Protein AF-A0A9E4UHE2-F1 (afdb_monomer)

Nearest PDB structures (foldseek):
  6ied-assembly1_A  TM=8.869E-01  e=1.484E-03  Bacillus subtilis subsp. subtilis str. 168
  6egc-assembly1_A  TM=6.623E-01  e=1.802E+00  synthetic construct
  7waw-assembly1_A  TM=2.763E-01  e=1.388E+00  Candidatus Arsenophonus nilaparvatae

Solvent-accessible surface area (backbone atoms only — not comparable to full-atom values): 11507 Å² total; per-residue (Å²): 114,69,67,60,56,48,50,53,50,47,51,52,48,50,51,48,48,55,50,47,65,58,53,73,71,58,77,94,73,92,45,60,71,66,55,50,51,53,29,54,52,33,43,50,49,29,53,50,47,50,52,46,51,52,43,50,52,47,22,62,75,70,67,14,66,66,54,40,80,52,71,94,43,40,68,89,29,93,63,82,69,80,57,74,43,31,52,50,36,47,51,39,52,53,49,49,52,55,52,45,52,51,41,42,49,48,23,52,47,29,58,70,75,36,64,90,42,61,65,60,28,50,54,32,44,49,41,35,53,46,45,55,51,44,52,54,36,51,46,40,24,39,77,54,71,57,34,70,66,39,50,50,50,37,52,52,50,52,54,51,41,42,52,47,32,48,46,52,26,55,52,44,57,51,67,46,52,64,58,51,63,64,72,70,51,79,76,74,64,88,85,73,69,77,76,80,85,83,79,78,85,84,81,81,133

Foldseek 3Di:
DVVVVVVLVVVLVVLVCVLVVVLVPDDDFDFDPLLVVLLVLLVVLLVLLVVLVVLVVVLVVVVLLQVALAPPPRVPHNDQDDDDSSVSVVVSSVSLVVSLVSLVVSLVSCVVPVVVPPVLNVLSVVLSVLSVVLRVLSRVCSVVVNDVVSVVVNSVSSSVSSSSSSVSSSVSSVVRVVVVVVVPDPDDPPPPPDPDDPDDDDDDD

Structure (mmCIF, N/CA/C/O backbone):
data_AF-A0A9E4UHE2-F1
#
_entry.id   AF-A0A9E4UHE2-F1
#
loop_
_atom_site.group_PDB
_atom_site.id
_atom_site.type_symbol
_atom_site.label_atom_id
_atom_site.label_alt_id
_atom_site.label_comp_id
_atom_site.label_asym_id
_atom_site.label_entity_id
_atom_site.label_seq_id
_atom_site.pdbx_PDB_ins_code
_atom_site.Cartn_x
_atom_site.Cartn_y
_atom_site.Cartn_z
_atom_site.occupancy
_atom_site.B_iso_or_equiv
_atom_site.auth_seq_id
_atom_site.auth_comp_id
_atom_site.auth_asym_id
_atom_site.auth_atom_id
_atom_site.pdbx_PDB_model_num
ATOM 1 N N . MET A 1 1 ? 16.419 14.367 -7.449 1.00 46.19 1 MET A N 1
ATOM 2 C CA . MET A 1 1 ? 16.122 13.104 -6.732 1.00 46.19 1 MET A CA 1
ATOM 3 C C . MET A 1 1 ? 16.104 13.286 -5.212 1.00 46.19 1 MET A C 1
ATOM 5 O O . MET A 1 1 ? 15.083 12.984 -4.616 1.00 46.19 1 MET A O 1
ATOM 9 N N . ALA A 1 2 ? 17.147 13.852 -4.586 1.00 42.31 2 ALA A N 1
ATOM 10 C CA . ALA A 1 2 ? 17.190 14.063 -3.129 1.00 42.31 2 ALA A CA 1
ATOM 11 C C . ALA A 1 2 ? 16.084 14.992 -2.578 1.00 42.31 2 ALA A C 1
ATOM 13 O O . ALA A 1 2 ? 15.526 14.707 -1.528 1.00 42.31 2 ALA A O 1
ATOM 14 N N . HIS A 1 3 ? 15.704 16.052 -3.303 1.00 41.12 3 HIS A N 1
ATOM 15 C CA . HIS A 1 3 ? 14.698 17.016 -2.831 1.00 41.12 3 HIS A CA 1
ATOM 16 C C . HIS A 1 3 ? 13.275 16.456 -2.704 1.00 41.12 3 HIS A C 1
ATOM 18 O O . HIS A 1 3 ? 12.589 16.779 -1.742 1.00 41.12 3 HIS A O 1
ATOM 24 N N . LEU A 1 4 ? 12.828 15.607 -3.635 1.00 50.31 4 LEU A N 1
ATOM 25 C CA . LEU A 1 4 ? 11.482 15.023 -3.575 1.00 50.31 4 LEU A CA 1
ATOM 26 C C . LEU A 1 4 ? 11.396 13.944 -2.495 1.00 50.31 4 LEU A C 1
ATOM 28 O O . LEU A 1 4 ? 10.450 13.955 -1.720 1.00 50.31 4 LEU A O 1
ATOM 32 N N . ALA A 1 5 ? 12.419 13.090 -2.386 1.00 51.72 5 ALA A N 1
ATOM 33 C CA . ALA A 1 5 ? 12.510 12.084 -1.332 1.00 51.72 5 ALA A CA 1
ATOM 34 C C . ALA A 1 5 ? 12.585 12.724 0.065 1.00 51.72 5 ALA A C 1
ATOM 36 O O . ALA A 1 5 ? 11.895 12.276 0.979 1.00 51.72 5 ALA A O 1
ATOM 37 N N . LEU A 1 6 ? 13.361 13.805 0.212 1.00 58.59 6 LEU A N 1
ATOM 38 C CA . LEU A 1 6 ? 13.476 14.562 1.457 1.00 58.59 6 LEU A CA 1
ATOM 39 C C . LEU A 1 6 ? 12.168 15.278 1.810 1.00 58.59 6 LEU A C 1
ATOM 41 O O . LEU A 1 6 ? 11.771 15.247 2.968 1.00 58.59 6 LEU A O 1
ATOM 45 N N . ALA A 1 7 ? 11.465 15.861 0.834 1.00 60.31 7 ALA A N 1
ATOM 46 C CA . ALA A 1 7 ? 10.177 16.514 1.060 1.00 60.31 7 ALA A CA 1
ATOM 47 C C . ALA A 1 7 ? 9.079 15.515 1.461 1.00 60.31 7 ALA A C 1
ATOM 49 O O . ALA A 1 7 ? 8.334 15.776 2.402 1.00 60.31 7 ALA A O 1
ATOM 50 N N . SER A 1 8 ? 9.009 14.345 0.814 1.00 64.06 8 SER A N 1
ATOM 51 C CA . SER A 1 8 ? 8.067 13.287 1.201 1.00 64.06 8 SER A CA 1
ATOM 52 C C . SER A 1 8 ? 8.425 12.641 2.540 1.00 64.06 8 SER A C 1
ATOM 54 O O . SER A 1 8 ? 7.527 12.332 3.316 1.00 64.06 8 SER A O 1
ATOM 56 N N . ALA A 1 9 ? 9.717 12.483 2.851 1.00 61.53 9 ALA A N 1
ATOM 57 C CA . ALA A 1 9 ? 10.169 11.983 4.147 1.00 61.53 9 ALA A CA 1
ATOM 58 C C . ALA A 1 9 ? 9.906 12.996 5.269 1.00 61.53 9 ALA A C 1
ATOM 60 O O . ALA A 1 9 ? 9.476 12.597 6.345 1.00 61.53 9 ALA A O 1
ATOM 61 N N . LEU A 1 10 ? 10.092 14.296 5.013 1.00 72.56 10 LEU A N 1
ATOM 62 C CA . LEU A 1 10 ? 9.743 15.370 5.945 1.00 72.56 10 LEU A CA 1
ATOM 63 C C . LEU A 1 10 ? 8.237 15.452 6.159 1.00 72.56 10 LEU A C 1
ATOM 65 O O . LEU A 1 10 ? 7.807 15.536 7.299 1.00 72.56 10 LEU A O 1
ATOM 69 N N . LEU A 1 11 ? 7.426 15.381 5.103 1.00 74.94 11 LEU A N 1
ATOM 70 C CA . LEU A 1 11 ? 5.971 15.391 5.240 1.00 74.94 11 LEU A CA 1
ATOM 71 C C . LEU A 1 11 ? 5.483 14.161 6.019 1.00 74.94 11 LEU A C 1
ATOM 73 O O . LEU A 1 11 ? 4.702 14.306 6.955 1.00 74.94 11 LEU A O 1
ATOM 77 N N . ALA A 1 12 ? 5.994 12.970 5.698 1.00 61.22 12 ALA A N 1
ATOM 78 C CA . ALA A 1 12 ? 5.682 11.742 6.424 1.00 61.22 12 ALA A CA 1
ATOM 79 C C . ALA A 1 12 ? 6.138 11.806 7.891 1.00 61.22 12 ALA A C 1
ATOM 81 O O . ALA A 1 12 ? 5.385 11.416 8.779 1.00 61.22 12 ALA A O 1
ATOM 82 N N . LEU A 1 13 ? 7.329 12.350 8.157 1.00 72.31 13 LEU A N 1
ATOM 83 C CA . LEU A 1 13 ? 7.855 12.556 9.506 1.00 72.31 13 LEU A CA 1
ATOM 84 C C . LEU A 1 13 ? 7.027 13.585 10.282 1.00 72.31 13 LEU A C 1
ATOM 86 O O . LEU A 1 13 ? 6.730 13.359 11.447 1.00 72.31 13 LEU A O 1
ATOM 90 N N . LEU A 1 14 ? 6.617 14.688 9.658 1.00 75.75 14 LEU A N 1
ATOM 91 C CA . LEU A 1 14 ? 5.797 15.719 10.295 1.00 75.75 14 LEU A CA 1
ATOM 92 C C . LEU A 1 14 ? 4.389 15.208 10.592 1.00 75.75 14 LEU A C 1
ATOM 94 O O . LEU A 1 14 ? 3.880 15.450 11.684 1.00 75.75 14 LEU A O 1
ATOM 98 N N . MET A 1 15 ? 3.785 14.445 9.677 1.00 70.81 15 MET A N 1
ATOM 99 C CA . MET A 1 15 ? 2.512 13.778 9.944 1.00 70.81 15 MET A CA 1
ATOM 100 C C . MET A 1 15 ? 2.668 12.740 11.059 1.00 70.81 15 MET A C 1
ATOM 102 O O . MET A 1 15 ? 1.885 12.748 12.005 1.00 70.81 15 MET A O 1
ATOM 106 N N . PHE A 1 16 ? 3.719 11.919 11.027 1.00 67.38 16 PHE A N 1
ATOM 107 C CA . PHE A 1 16 ? 4.023 10.949 12.080 1.00 67.38 16 PHE A CA 1
ATOM 108 C C . PHE A 1 16 ? 4.241 11.602 13.445 1.00 67.38 16 PHE A C 1
ATOM 110 O O . PHE A 1 16 ? 3.673 11.141 14.426 1.00 67.38 16 PHE A O 1
ATOM 117 N N . LEU A 1 17 ? 5.008 12.691 13.530 1.00 73.81 17 LEU A N 1
ATOM 118 C CA . LEU A 1 17 ? 5.257 13.417 14.777 1.00 73.81 17 LEU A CA 1
ATOM 119 C C . LEU A 1 17 ? 4.005 14.144 15.276 1.00 73.81 17 LEU A C 1
ATOM 121 O O . LEU A 1 17 ? 3.746 14.140 16.479 1.00 73.81 17 LEU A O 1
ATOM 125 N N . ALA A 1 18 ? 3.190 14.720 14.389 1.00 70.62 18 ALA A N 1
ATOM 126 C CA . ALA A 1 18 ? 1.899 15.300 14.762 1.00 70.62 18 ALA A CA 1
ATOM 127 C C . ALA A 1 18 ? 0.957 14.228 15.337 1.00 70.62 18 ALA A C 1
ATOM 129 O O . ALA A 1 18 ? 0.325 14.438 16.370 1.00 70.62 18 ALA A O 1
ATOM 130 N N . PHE A 1 19 ? 0.930 13.041 14.732 1.00 59.41 19 PHE A N 1
ATOM 131 C CA . PHE A 1 19 ? 0.131 11.915 15.205 1.00 59.41 19 PHE A CA 1
ATOM 132 C C . PHE A 1 19 ? 0.688 11.264 16.480 1.00 59.41 19 PHE A C 1
ATOM 134 O O . PHE A 1 19 ? -0.082 10.949 17.386 1.00 59.41 19 PHE A O 1
ATOM 141 N N . ALA A 1 20 ? 2.008 11.115 16.601 1.00 61.44 20 ALA A N 1
ATOM 142 C CA . ALA A 1 20 ? 2.674 10.542 17.769 1.00 61.44 20 ALA A CA 1
ATOM 143 C C . ALA A 1 20 ? 2.612 11.480 18.981 1.00 61.44 20 ALA A C 1
ATOM 145 O O . ALA A 1 20 ? 2.360 11.025 20.091 1.00 61.44 20 ALA A O 1
ATOM 146 N N . SER A 1 21 ? 2.765 12.791 18.780 1.00 65.44 21 SER A N 1
ATOM 147 C CA . SER A 1 21 ? 2.607 13.789 19.850 1.00 65.44 21 SER A CA 1
ATOM 148 C C . SER A 1 21 ? 1.156 13.933 20.315 1.00 65.44 21 SER A C 1
ATOM 150 O O . SER A 1 21 ? 0.915 14.285 21.471 1.00 65.44 21 SER A O 1
ATOM 152 N N . TRP A 1 22 ? 0.190 13.618 19.446 1.00 56.44 22 TRP A N 1
ATOM 153 C CA . TRP A 1 22 ? -1.219 13.521 19.815 1.00 56.44 22 TRP A CA 1
ATOM 154 C C . TRP A 1 22 ? -1.542 12.200 20.533 1.00 56.44 22 TRP A C 1
ATOM 156 O O . TRP A 1 22 ? -2.299 12.199 21.501 1.00 56.44 22 TRP A O 1
ATOM 166 N N . GLY A 1 23 ? -0.954 11.082 20.094 1.00 47.59 23 GLY A N 1
ATOM 167 C CA . GLY A 1 23 ? -1.148 9.747 20.674 1.00 47.59 23 GLY A CA 1
ATOM 168 C C . GLY A 1 23 ? -0.430 9.522 22.010 1.00 47.59 23 GLY A C 1
ATOM 169 O O . GLY A 1 23 ? -0.975 8.859 22.885 1.00 47.59 23 GLY A O 1
ATOM 170 N N . ALA A 1 24 ? 0.740 10.134 22.223 1.00 52.28 24 ALA A N 1
ATOM 171 C CA . ALA A 1 24 ? 1.499 10.061 23.480 1.00 52.28 24 ALA A CA 1
ATOM 172 C C . ALA A 1 24 ? 0.803 10.762 24.663 1.00 52.28 24 ALA A C 1
ATOM 174 O O . ALA A 1 24 ? 1.259 10.666 25.799 1.00 52.28 24 ALA A O 1
ATOM 175 N N . ARG A 1 25 ? -0.302 11.471 24.405 1.00 53.69 25 ARG A N 1
ATOM 176 C CA . ARG A 1 25 ? -1.149 12.089 25.433 1.00 53.69 25 ARG A CA 1
ATOM 177 C C . ARG A 1 25 ? -2.249 11.157 25.945 1.00 53.69 25 ARG A C 1
ATOM 179 O O . ARG A 1 25 ? -3.042 11.590 26.775 1.00 53.69 25 ARG A O 1
ATOM 186 N N . LEU A 1 26 ? -2.322 9.918 25.454 1.00 49.31 26 LEU A N 1
ATOM 187 C CA . LEU A 1 26 ? -3.360 8.971 25.851 1.00 49.31 26 LEU A CA 1
ATOM 188 C C . LEU A 1 26 ? -2.844 8.043 26.966 1.00 49.31 26 LEU A C 1
ATOM 190 O O . LEU A 1 26 ? -1.815 7.386 26.779 1.00 49.31 26 LEU A O 1
ATOM 194 N N . PRO A 1 27 ? -3.515 7.983 28.130 1.00 42.97 27 PRO A N 1
ATOM 195 C CA . PRO A 1 27 ? -3.182 7.025 29.181 1.00 42.97 27 PRO A CA 1
ATOM 196 C C . PRO A 1 27 ? -3.391 5.580 28.693 1.00 42.97 27 PRO A C 1
ATOM 198 O O . PRO A 1 27 ? -4.196 5.314 27.804 1.00 42.97 27 PRO A O 1
ATOM 201 N N . ALA A 1 28 ? -2.656 4.623 29.265 1.00 47.19 28 ALA A N 1
ATOM 202 C CA . ALA A 1 28 ? -2.852 3.207 28.967 1.00 47.19 28 ALA A CA 1
ATOM 203 C C . ALA A 1 28 ? -4.230 2.751 29.484 1.00 47.19 28 ALA A C 1
ATOM 205 O O . ALA A 1 28 ? -4.509 2.854 30.675 1.00 47.19 28 ALA A O 1
ATOM 206 N N . VAL A 1 29 ? -5.085 2.258 28.584 1.00 50.00 29 VAL A N 1
ATOM 207 C CA . VAL A 1 29 ? -6.457 1.821 28.885 1.00 50.00 29 VAL A CA 1
ATOM 208 C C . VAL A 1 29 ? -6.612 0.329 28.558 1.00 50.00 29 VAL A C 1
ATOM 210 O O . VAL A 1 29 ? -6.273 -0.113 27.456 1.00 50.00 29 VAL A O 1
ATOM 213 N N . GLU A 1 30 ? -7.121 -0.453 29.515 1.00 46.19 30 GLU A N 1
ATOM 214 C CA . GLU A 1 30 ? -7.423 -1.891 29.392 1.00 46.19 30 GLU A CA 1
ATOM 215 C C . GLU A 1 30 ? -8.642 -2.156 28.489 1.00 46.19 30 GLU A C 1
ATOM 217 O O . GLU A 1 30 ? -9.785 -2.238 28.930 1.00 46.19 30 GLU A O 1
ATOM 222 N N . GLY A 1 31 ? -8.426 -2.294 27.184 1.00 52.75 31 GLY A N 1
ATOM 223 C CA . GLY A 1 31 ? -9.500 -2.691 26.274 1.00 52.75 31 GLY A CA 1
ATOM 224 C C . GLY A 1 31 ? -9.939 -4.139 26.424 1.00 52.75 31 GLY A C 1
ATOM 225 O O . GLY A 1 31 ? -9.155 -5.003 26.810 1.00 52.75 31 GLY A O 1
ATOM 226 N N . ASN A 1 32 ? -11.180 -4.426 26.019 1.00 61.78 32 ASN A N 1
ATOM 227 C CA . ASN A 1 32 ? -11.598 -5.801 25.755 1.00 61.78 32 ASN A CA 1
ATOM 228 C C . ASN A 1 32 ? -10.628 -6.462 24.749 1.00 61.78 32 ASN A C 1
ATOM 230 O O . ASN A 1 32 ? -10.050 -5.797 23.881 1.00 61.78 32 ASN A O 1
ATOM 234 N N . ALA A 1 33 ? -10.420 -7.776 24.874 1.00 64.75 33 ALA A N 1
ATOM 235 C CA . ALA A 1 33 ? -9.398 -8.500 24.109 1.00 64.75 33 ALA A CA 1
ATOM 236 C C . ALA A 1 33 ? -9.519 -8.291 22.582 1.00 64.75 33 ALA A C 1
ATOM 238 O O . ALA A 1 33 ? -8.507 -8.164 21.892 1.00 64.75 33 ALA A O 1
ATOM 239 N N . GLU A 1 34 ? -10.747 -8.162 22.069 1.00 69.69 34 GLU A N 1
ATOM 240 C CA . GLU A 1 34 ? -11.041 -7.903 20.652 1.00 69.69 34 GLU A CA 1
ATOM 241 C C . GLU A 1 34 ? -10.571 -6.518 20.163 1.00 69.69 34 GLU A C 1
ATOM 243 O O . GLU A 1 34 ? -9.956 -6.428 19.098 1.00 69.69 34 GLU A O 1
ATOM 248 N N . SER A 1 35 ? -10.782 -5.438 20.933 1.00 73.69 35 SER A N 1
ATOM 249 C CA . SER A 1 35 ? -10.291 -4.095 20.563 1.00 73.69 35 SER A CA 1
ATOM 250 C C . SER A 1 35 ? -8.761 -4.047 20.560 1.00 73.69 35 SER A C 1
ATOM 252 O O . SER A 1 35 ? -8.136 -3.518 19.637 1.00 73.69 35 SER A O 1
ATOM 254 N N . THR A 1 36 ? -8.139 -4.694 21.549 1.00 78.31 36 THR A N 1
ATOM 255 C CA . THR A 1 36 ? -6.677 -4.786 21.653 1.00 78.31 36 THR A CA 1
ATOM 256 C C . THR A 1 36 ? -6.070 -5.594 20.499 1.00 78.31 36 THR A C 1
ATOM 258 O O . THR A 1 36 ? -5.048 -5.192 19.938 1.00 78.31 36 THR A O 1
ATOM 261 N N . SER A 1 37 ? -6.709 -6.699 20.097 1.00 85.50 37 SER A N 1
ATOM 262 C CA . SER A 1 37 ? -6.278 -7.513 18.953 1.00 85.50 37 SER A CA 1
ATOM 263 C C . SER A 1 37 ? -6.356 -6.733 17.636 1.00 85.50 37 SER A C 1
ATOM 265 O O . SER A 1 37 ? -5.372 -6.678 16.893 1.00 85.50 37 SER A O 1
ATOM 267 N N . PHE A 1 38 ? -7.483 -6.056 17.379 1.00 90.12 38 PHE A N 1
ATOM 268 C CA . PHE A 1 38 ? -7.655 -5.231 16.179 1.00 90.12 38 PHE A CA 1
ATOM 269 C C . PHE A 1 38 ? -6.632 -4.091 16.113 1.00 90.12 38 PHE A C 1
ATOM 271 O O . PHE A 1 38 ? -6.032 -3.848 15.067 1.00 90.12 38 PHE A O 1
ATOM 278 N N . ARG A 1 39 ? -6.379 -3.426 17.242 1.00 87.50 39 ARG A N 1
ATOM 279 C CA . ARG A 1 39 ? -5.377 -2.362 17.347 1.00 87.50 39 ARG A CA 1
ATOM 280 C C . ARG A 1 39 ? -3.975 -2.844 16.986 1.00 87.50 39 ARG A C 1
ATOM 282 O O . ARG A 1 39 ? -3.290 -2.190 16.204 1.00 87.50 39 ARG A O 1
ATOM 289 N N . ASN A 1 40 ? -3.550 -3.982 17.531 1.00 88.69 40 ASN A N 1
ATOM 290 C CA . ASN A 1 40 ? -2.229 -4.541 17.238 1.00 88.69 40 ASN A CA 1
ATOM 291 C C . ASN A 1 40 ? -2.112 -4.947 15.763 1.00 88.69 40 ASN A C 1
ATOM 293 O O . ASN A 1 40 ? -1.071 -4.724 15.146 1.0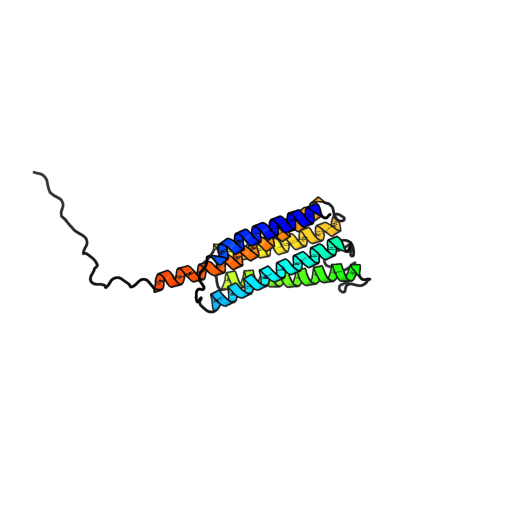0 88.69 40 ASN A O 1
ATOM 297 N N . LEU A 1 41 ? -3.191 -5.482 15.183 1.00 93.62 41 LEU A N 1
ATOM 298 C CA . LEU A 1 41 ? -3.264 -5.788 13.757 1.00 93.62 41 LEU A CA 1
ATOM 299 C C . LEU A 1 41 ? -3.137 -4.520 12.894 1.00 93.62 41 LEU A C 1
ATOM 301 O O . LEU A 1 41 ? -2.351 -4.504 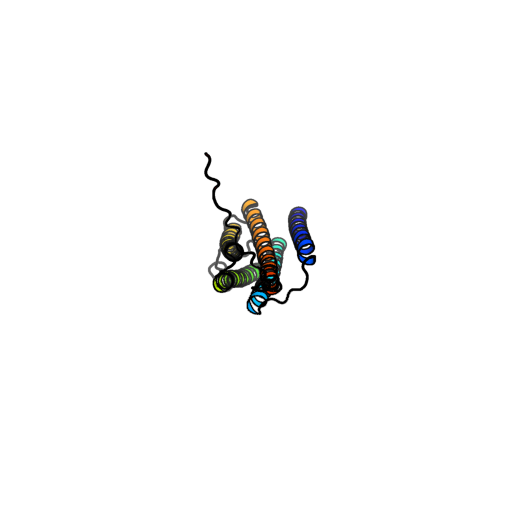11.947 1.00 93.62 41 LEU A O 1
ATOM 305 N N . ALA A 1 42 ? -3.866 -3.453 13.233 1.00 93.94 42 ALA A N 1
ATOM 306 C CA . ALA A 1 42 ? -3.800 -2.173 12.528 1.00 93.94 42 ALA A CA 1
ATOM 307 C C . ALA A 1 42 ? -2.405 -1.534 12.624 1.00 93.94 42 ALA A C 1
ATOM 309 O O . ALA A 1 42 ? -1.861 -1.100 11.607 1.00 93.94 42 ALA A O 1
ATOM 310 N N . LEU A 1 43 ? -1.791 -1.556 13.813 1.00 91.62 43 LEU A N 1
ATOM 311 C CA . LEU A 1 43 ? -0.428 -1.068 14.033 1.00 91.62 43 LEU A CA 1
ATOM 312 C C . LEU A 1 43 ? 0.588 -1.853 13.198 1.00 91.62 43 LEU A C 1
ATOM 314 O O . LEU A 1 43 ? 1.427 -1.259 12.520 1.00 91.62 43 LEU A O 1
ATOM 318 N N . PHE A 1 44 ? 0.497 -3.184 13.217 1.00 94.38 44 PHE A N 1
ATOM 319 C CA . PHE A 1 44 ? 1.355 -4.040 12.405 1.00 94.38 44 PHE A CA 1
ATOM 320 C C . PHE A 1 44 ? 1.209 -3.715 10.915 1.00 94.38 44 PHE A C 1
ATOM 322 O O . PHE A 1 44 ? 2.212 -3.524 10.230 1.00 94.38 44 PHE A O 1
ATOM 329 N N . ALA A 1 45 ? -0.022 -3.560 10.423 1.00 96.75 45 ALA A N 1
ATOM 330 C CA . ALA A 1 45 ? -0.281 -3.184 9.038 1.00 96.75 45 ALA A CA 1
ATOM 331 C C . ALA A 1 45 ? 0.267 -1.789 8.688 1.00 96.75 45 ALA A C 1
ATOM 333 O O . ALA A 1 45 ? 0.828 -1.614 7.606 1.00 96.75 45 ALA A O 1
ATOM 334 N N . ALA A 1 46 ? 0.181 -0.809 9.593 1.00 95.12 46 ALA A N 1
ATOM 335 C CA . ALA A 1 46 ? 0.758 0.521 9.391 1.00 95.12 46 ALA A CA 1
ATOM 336 C C . ALA A 1 46 ? 2.295 0.477 9.278 1.00 95.12 46 ALA A C 1
ATOM 338 O O . ALA A 1 46 ? 2.867 1.077 8.363 1.00 95.12 46 ALA A O 1
ATOM 339 N N . ILE A 1 47 ? 2.963 -0.277 10.158 1.00 92.75 47 ILE A N 1
ATOM 340 C CA . ILE A 1 47 ? 4.422 -0.479 10.122 1.00 92.75 47 ILE A CA 1
ATOM 341 C C . ILE A 1 47 ? 4.830 -1.228 8.849 1.00 92.75 47 ILE A C 1
ATOM 343 O O . ILE A 1 47 ? 5.768 -0.829 8.160 1.00 92.75 47 ILE A O 1
ATOM 347 N N . ALA A 1 48 ? 4.107 -2.289 8.498 1.00 96.38 48 ALA A N 1
ATOM 348 C CA . ALA A 1 48 ? 4.399 -3.089 7.316 1.00 96.38 48 ALA A CA 1
ATOM 349 C C . ALA A 1 48 ? 4.188 -2.291 6.013 1.00 96.38 48 ALA A C 1
ATOM 351 O O . ALA A 1 48 ? 4.991 -2.399 5.087 1.00 96.38 48 ALA A O 1
ATOM 352 N N . THR A 1 49 ? 3.176 -1.417 5.969 1.00 96.94 49 THR A N 1
ATOM 353 C CA . THR A 1 49 ? 2.950 -0.477 4.855 1.00 96.94 49 THR A CA 1
ATOM 354 C C . THR A 1 49 ? 4.100 0.518 4.722 1.00 96.94 49 THR A C 1
ATOM 356 O O . THR A 1 49 ? 4.565 0.772 3.613 1.00 96.94 49 THR A O 1
ATOM 359 N N . PHE A 1 50 ? 4.624 1.035 5.838 1.00 93.81 50 PHE A N 1
ATOM 360 C CA . PHE A 1 50 ? 5.828 1.867 5.810 1.00 93.81 50 PHE A CA 1
ATOM 361 C C . PHE A 1 50 ? 7.036 1.094 5.262 1.00 93.81 50 PHE A C 1
ATOM 363 O O . PHE A 1 50 ? 7.743 1.588 4.386 1.00 93.81 50 PHE A O 1
ATOM 370 N N . GLY A 1 51 ? 7.235 -0.152 5.706 1.00 94.44 51 GLY A N 1
ATOM 371 C CA . GLY A 1 51 ? 8.259 -1.044 5.157 1.00 94.44 51 GLY A CA 1
ATOM 372 C C . GLY A 1 51 ? 8.124 -1.235 3.642 1.00 94.44 51 GLY A C 1
ATOM 373 O O . GLY A 1 51 ? 9.107 -1.102 2.913 1.00 94.44 51 GLY A O 1
ATOM 374 N N . LEU A 1 52 ? 6.901 -1.445 3.141 1.00 97.81 52 LEU A N 1
ATOM 375 C CA . LEU A 1 52 ? 6.615 -1.507 1.705 1.00 97.81 52 LEU A CA 1
ATOM 376 C C . LEU A 1 52 ? 7.020 -0.211 0.981 1.00 97.81 52 LEU A C 1
ATOM 378 O O . LEU A 1 52 ? 7.650 -0.289 -0.076 1.00 97.81 52 LEU A O 1
ATOM 382 N N . MET A 1 53 ? 6.738 0.969 1.546 1.00 96.06 53 MET A N 1
ATOM 383 C CA . MET A 1 53 ? 7.174 2.248 0.962 1.00 96.06 53 MET A CA 1
ATOM 384 C C . MET A 1 53 ? 8.701 2.323 0.814 1.00 96.06 53 MET A C 1
ATOM 386 O O . MET A 1 53 ? 9.191 2.806 -0.210 1.00 96.06 53 MET A O 1
ATOM 390 N N . LEU A 1 54 ? 9.462 1.798 1.782 1.00 93.75 54 LEU A N 1
ATOM 391 C CA . LEU A 1 54 ? 10.926 1.738 1.690 1.00 93.75 54 LEU A CA 1
ATOM 392 C C . LEU A 1 54 ? 11.385 0.852 0.528 1.00 93.75 54 LEU A C 1
ATOM 394 O O . LEU A 1 54 ? 12.286 1.241 -0.216 1.00 93.75 54 LEU A O 1
ATOM 398 N N . THR A 1 55 ? 10.737 -0.297 0.315 1.00 94.75 55 THR A N 1
ATOM 399 C CA . THR A 1 55 ? 11.050 -1.150 -0.846 1.00 94.75 55 THR A CA 1
ATOM 400 C C . THR A 1 55 ? 10.747 -0.445 -2.174 1.00 94.75 55 THR A C 1
ATOM 402 O O . THR A 1 55 ? 11.545 -0.540 -3.103 1.00 94.75 55 THR A O 1
ATOM 405 N N . GLY A 1 56 ? 9.660 0.333 -2.260 1.00 95.50 56 GLY A N 1
ATOM 406 C CA . GLY A 1 56 ? 9.330 1.125 -3.453 1.00 95.50 56 GLY A CA 1
ATOM 407 C C . GLY A 1 56 ? 10.351 2.237 -3.720 1.00 95.50 56 GLY A C 1
ATOM 408 O O . GLY A 1 56 ? 10.805 2.416 -4.851 1.00 95.50 56 GLY A O 1
ATOM 409 N N . SER A 1 57 ? 10.795 2.926 -2.665 1.00 92.75 57 SER A N 1
ATOM 410 C CA . SER A 1 57 ? 11.903 3.889 -2.740 1.00 92.75 57 SER A CA 1
ATOM 411 C C . SER A 1 57 ? 13.194 3.227 -3.241 1.00 92.75 57 SER A C 1
ATOM 413 O O . SER A 1 57 ? 13.895 3.775 -4.095 1.00 92.75 57 SER A O 1
ATOM 415 N N . TYR A 1 58 ? 13.473 2.003 -2.787 1.00 94.06 58 TYR A N 1
ATOM 416 C CA . TYR A 1 58 ? 14.622 1.224 -3.241 1.00 94.06 58 TYR A CA 1
ATOM 417 C C . TYR A 1 58 ? 14.521 0.808 -4.720 1.00 94.06 58 TYR A C 1
ATOM 419 O O . TYR A 1 58 ? 15.510 0.919 -5.448 1.00 94.06 58 TYR A O 1
ATOM 427 N N . VAL A 1 59 ? 13.342 0.406 -5.215 1.00 96.62 59 VAL A N 1
ATOM 428 C CA . VAL A 1 59 ? 13.105 0.150 -6.656 1.00 96.62 59 VAL A CA 1
ATOM 429 C C . VAL A 1 59 ? 13.403 1.400 -7.487 1.00 96.62 59 VAL A C 1
ATOM 431 O O . VAL A 1 59 ? 14.107 1.321 -8.496 1.00 96.62 59 VAL A O 1
ATOM 434 N N . ALA A 1 60 ? 12.920 2.564 -7.043 1.00 92.75 60 ALA A N 1
ATOM 435 C CA . ALA A 1 60 ? 13.162 3.832 -7.726 1.00 92.75 60 ALA A CA 1
ATOM 436 C C . ALA A 1 60 ? 14.653 4.223 -7.720 1.00 92.75 60 ALA A C 1
ATOM 438 O O . ALA A 1 60 ? 15.182 4.640 -8.750 1.00 92.75 60 ALA A O 1
ATOM 439 N N . GLY A 1 61 ? 15.341 4.058 -6.585 1.00 91.25 61 GLY A N 1
ATOM 440 C CA . GLY A 1 61 ? 16.761 4.398 -6.435 1.00 91.25 61 GLY A CA 1
ATOM 441 C C . GLY A 1 61 ? 17.724 3.435 -7.136 1.00 91.25 61 GLY A C 1
ATOM 442 O O . GLY A 1 61 ? 18.799 3.848 -7.561 1.00 91.25 61 GLY A O 1
ATOM 443 N N . SER A 1 62 ? 17.341 2.166 -7.292 1.00 93.12 62 SER A N 1
ATOM 444 C CA . SER A 1 62 ? 18.147 1.140 -7.974 1.00 93.12 62 SER A CA 1
ATOM 445 C C . SER A 1 62 ? 17.985 1.133 -9.498 1.00 93.12 62 SER A C 1
ATOM 447 O O . SER A 1 62 ? 18.719 0.419 -10.178 1.00 93.12 62 SER A O 1
ATOM 449 N N . GLY A 1 63 ? 17.033 1.900 -10.044 1.00 93.38 63 GLY A N 1
ATOM 450 C CA . GLY A 1 63 ? 16.703 1.885 -11.473 1.00 93.38 63 GLY A CA 1
ATOM 451 C C . GLY A 1 63 ? 15.891 0.660 -11.912 1.00 93.38 63 GLY A C 1
ATOM 452 O O . GLY A 1 63 ? 15.745 0.418 -13.107 1.00 93.38 63 GLY A O 1
ATOM 453 N N . ALA A 1 64 ? 15.338 -0.109 -10.970 1.00 94.50 64 ALA A N 1
ATOM 454 C CA . ALA A 1 64 ? 14.591 -1.337 -11.247 1.00 94.50 64 ALA A CA 1
ATOM 455 C C . ALA A 1 64 ? 13.139 -1.103 -11.721 1.00 94.50 64 ALA A C 1
ATOM 457 O O . ALA A 1 64 ? 12.445 -2.058 -12.058 1.00 94.50 64 ALA A O 1
ATOM 458 N N . GLY A 1 65 ? 12.665 0.148 -11.774 1.00 92.00 65 GLY A N 1
ATOM 459 C CA . GLY A 1 65 ? 11.258 0.481 -12.053 1.00 92.00 65 GLY A CA 1
ATOM 460 C C . GLY A 1 65 ? 10.711 0.005 -13.407 1.00 92.00 65 GLY A C 1
ATOM 461 O O . GLY A 1 65 ? 9.505 -0.161 -13.538 1.00 92.00 65 GLY A O 1
ATOM 462 N N . LEU A 1 66 ? 11.581 -0.261 -14.387 1.00 94.69 66 LEU A N 1
ATOM 463 C CA . LEU A 1 66 ? 11.222 -0.822 -15.701 1.00 94.69 66 LEU A CA 1
ATOM 464 C C . LEU A 1 66 ? 11.872 -2.192 -15.948 1.00 94.69 66 LEU A C 1
ATOM 466 O O . LEU A 1 66 ? 12.131 -2.558 -17.090 1.00 94.69 66 LEU A O 1
ATOM 470 N N . ALA A 1 67 ? 12.167 -2.947 -14.883 1.00 93.94 67 ALA A N 1
ATOM 471 C CA . ALA A 1 67 ? 12.762 -4.278 -15.023 1.00 93.94 67 ALA A CA 1
ATOM 472 C C . ALA A 1 67 ? 11.844 -5.299 -15.724 1.00 93.94 67 ALA A C 1
ATOM 474 O O . ALA A 1 67 ? 12.353 -6.282 -16.241 1.00 93.94 67 ALA A O 1
ATOM 475 N N . PHE A 1 68 ? 10.534 -5.039 -15.749 1.00 94.06 68 PHE A N 1
ATOM 476 C CA . PHE A 1 68 ? 9.527 -5.782 -16.510 1.00 94.06 68 PHE A CA 1
ATOM 477 C C . PHE A 1 68 ? 8.661 -4.777 -17.271 1.00 94.06 68 PHE A C 1
ATOM 479 O O . PHE A 1 68 ? 8.447 -3.659 -16.778 1.00 94.06 68 PHE A O 1
ATOM 486 N N . ARG A 1 69 ? 8.165 -5.159 -18.448 1.00 91.81 69 ARG A N 1
ATOM 487 C CA . ARG A 1 69 ? 7.346 -4.309 -19.334 1.00 91.81 69 ARG A CA 1
ATOM 488 C C . ARG A 1 69 ? 5.850 -4.554 -19.205 1.00 91.81 69 ARG A C 1
ATOM 490 O O . ARG A 1 69 ? 5.059 -3.807 -19.777 1.00 91.81 69 ARG A O 1
ATOM 497 N N . ASP A 1 70 ? 5.462 -5.560 -18.440 1.00 91.44 70 ASP A N 1
ATOM 498 C CA . ASP A 1 70 ? 4.081 -5.911 -18.173 1.00 91.44 70 ASP A CA 1
ATOM 499 C C . ASP A 1 70 ? 3.769 -5.947 -16.668 1.00 91.44 70 ASP A C 1
ATOM 501 O O . ASP A 1 70 ? 4.617 -5.826 -15.771 1.00 91.44 70 ASP A O 1
ATOM 505 N N . TRP A 1 71 ? 2.473 -6.047 -16.410 1.00 92.69 71 TRP A N 1
ATOM 506 C CA . TRP A 1 71 ? 1.877 -6.251 -15.104 1.00 92.69 71 TRP A CA 1
ATOM 507 C C . TRP A 1 71 ? 0.533 -6.956 -15.339 1.00 92.69 71 TRP A C 1
ATOM 509 O O . TRP A 1 71 ? -0.183 -6.561 -16.263 1.00 92.69 71 TRP A O 1
ATOM 519 N N . PRO A 1 72 ? 0.163 -7.985 -14.556 1.00 91.69 72 PRO A N 1
ATOM 520 C CA . PRO A 1 72 ? 0.787 -8.414 -13.300 1.00 91.69 72 PRO A CA 1
ATOM 521 C C . PRO A 1 72 ? 1.920 -9.444 -13.444 1.00 91.69 72 PRO A C 1
ATOM 523 O O . PRO A 1 72 ? 2.582 -9.734 -12.449 1.00 91.69 72 PRO A O 1
ATOM 526 N N . LEU A 1 73 ? 2.146 -9.976 -14.649 1.00 93.31 73 LEU A N 1
ATOM 527 C CA . LEU A 1 73 ? 3.195 -10.961 -14.934 1.00 93.31 73 LEU A CA 1
ATOM 528 C C . LEU A 1 73 ? 4.597 -10.320 -14.986 1.00 93.31 73 LEU A C 1
ATOM 530 O O . LEU A 1 73 ? 4.760 -9.120 -14.744 1.00 93.31 73 LEU A O 1
ATOM 534 N N . PHE A 1 74 ? 5.601 -11.163 -15.221 1.00 92.69 74 PHE A N 1
ATOM 535 C CA . PHE A 1 74 ? 7.015 -10.833 -15.356 1.00 92.69 74 PHE A CA 1
ATOM 536 C C . PHE A 1 74 ? 7.486 -11.122 -16.789 1.00 92.69 74 PHE A C 1
ATOM 538 O O . PHE A 1 74 ? 8.036 -12.183 -17.069 1.00 92.69 74 PHE A O 1
ATOM 545 N N . ASP A 1 75 ? 7.200 -10.205 -17.706 1.00 92.31 75 ASP A N 1
ATOM 546 C CA . ASP A 1 75 ? 7.386 -10.322 -19.158 1.00 92.31 75 ASP A CA 1
ATOM 547 C C . ASP A 1 75 ? 6.742 -11.594 -19.743 1.00 92.31 75 ASP A C 1
ATOM 549 O O . ASP A 1 75 ? 7.356 -12.370 -20.476 1.00 92.31 75 ASP A O 1
ATOM 553 N N . GLY A 1 76 ? 5.474 -11.824 -19.395 1.00 91.12 76 GLY A N 1
ATOM 554 C CA . GLY A 1 76 ? 4.694 -12.991 -19.812 1.00 91.12 76 GLY A CA 1
ATOM 555 C C . GLY A 1 76 ? 4.913 -14.243 -18.958 1.00 91.12 76 GLY A C 1
ATOM 556 O O . GLY A 1 76 ? 4.234 -15.247 -19.179 1.00 91.12 76 GLY A O 1
ATOM 557 N N . GLN A 1 77 ? 5.801 -14.195 -17.960 1.00 91.19 77 GLN A N 1
ATOM 558 C CA . GLN A 1 77 ? 6.062 -15.310 -17.048 1.00 91.19 77 GLN A CA 1
ATOM 559 C C . GLN A 1 77 ? 5.411 -15.121 -15.671 1.00 91.19 77 GLN A C 1
ATOM 561 O O . GLN A 1 77 ? 5.194 -14.002 -15.204 1.00 91.19 77 GLN A O 1
ATOM 566 N N . LEU A 1 78 ? 5.108 -16.231 -14.990 1.00 88.25 78 LEU A N 1
ATOM 567 C CA . LEU A 1 78 ? 4.596 -16.216 -13.610 1.00 88.25 78 LEU A CA 1
ATOM 568 C C . LEU A 1 78 ? 5.713 -16.091 -12.569 1.00 88.25 78 LEU A C 1
ATOM 570 O O . LEU A 1 78 ? 5.496 -15.541 -11.490 1.00 88.25 78 LEU A O 1
ATOM 574 N N . VAL A 1 79 ? 6.896 -16.613 -12.886 1.00 89.44 79 VAL A N 1
ATOM 575 C CA . VAL A 1 79 ? 8.080 -16.540 -12.031 1.00 89.44 79 VAL A CA 1
ATOM 576 C C . VAL A 1 79 ? 9.012 -15.489 -12.625 1.00 89.44 79 VAL A C 1
ATOM 578 O O . VAL A 1 79 ? 9.236 -15.508 -13.832 1.00 89.44 79 VAL A O 1
ATOM 581 N N . PRO A 1 80 ? 9.537 -14.555 -11.817 1.00 91.00 80 PRO A N 1
ATOM 582 C CA . PRO A 1 80 ? 10.465 -13.558 -12.316 1.00 91.00 80 PRO A CA 1
ATOM 583 C C . PRO A 1 80 ? 11.777 -14.231 -12.716 1.00 91.00 80 PRO A C 1
ATOM 585 O O . PRO A 1 80 ? 12.497 -14.767 -11.872 1.00 91.00 80 PRO A O 1
ATOM 588 N N . GLU A 1 81 ? 12.108 -14.149 -13.996 1.00 89.50 81 GLU A N 1
ATOM 589 C CA . GLU A 1 81 ? 13.435 -14.473 -14.503 1.00 89.50 81 GLU A CA 1
ATOM 590 C C . GLU A 1 81 ? 14.263 -13.196 -14.683 1.00 89.50 81 GLU A C 1
ATOM 592 O O . GLU A 1 81 ? 13.736 -12.100 -14.889 1.00 89.50 81 GLU A O 1
ATOM 597 N N . GLY A 1 82 ? 15.587 -13.326 -14.589 1.00 89.88 82 GLY A N 1
ATOM 598 C CA . GLY A 1 82 ? 16.519 -12.245 -14.896 1.00 89.88 82 GLY A CA 1
ATOM 599 C C . GLY A 1 82 ? 17.520 -11.929 -13.788 1.00 89.88 82 GLY A C 1
ATOM 600 O O . GLY A 1 82 ? 17.753 -12.699 -12.859 1.00 89.88 82 GLY A O 1
ATOM 601 N N . GLY A 1 83 ? 18.175 -10.777 -13.937 1.00 93.50 83 GLY A N 1
ATOM 602 C CA . GLY A 1 83 ? 19.245 -10.335 -13.046 1.00 93.50 83 GLY A CA 1
ATOM 603 C C . GLY A 1 83 ? 18.756 -9.617 -11.785 1.00 93.50 83 GLY A C 1
ATOM 604 O O . GLY A 1 83 ? 17.571 -9.561 -11.460 1.00 93.50 83 GLY A O 1
ATOM 605 N N . ARG A 1 84 ? 19.698 -8.974 -11.087 1.00 95.38 84 ARG A N 1
ATOM 606 C CA . ARG A 1 84 ? 19.450 -8.275 -9.815 1.00 95.38 84 ARG A CA 1
ATOM 607 C C . ARG A 1 84 ? 18.280 -7.280 -9.865 1.00 95.38 84 ARG A C 1
ATOM 609 O O . ARG A 1 84 ? 17.499 -7.231 -8.925 1.00 95.38 84 ARG A O 1
ATOM 616 N N . LEU A 1 85 ? 18.152 -6.487 -10.933 1.00 95.81 85 LEU A N 1
ATOM 617 C CA . LEU A 1 85 ? 17.090 -5.474 -11.049 1.00 95.81 85 LEU A CA 1
ATOM 618 C C . LEU A 1 85 ? 15.693 -6.099 -11.177 1.00 95.81 85 LEU A C 1
ATOM 620 O O . LEU A 1 85 ? 14.758 -5.618 -10.541 1.00 95.81 85 LEU A O 1
ATOM 624 N N . ALA A 1 86 ? 15.570 -7.194 -11.934 1.00 95.75 86 ALA A N 1
ATOM 625 C CA . ALA A 1 86 ? 14.332 -7.963 -12.051 1.00 95.75 86 ALA A CA 1
ATOM 626 C C . ALA A 1 86 ? 13.901 -8.494 -10.680 1.00 95.75 86 ALA A C 1
ATOM 628 O O . ALA A 1 86 ? 12.764 -8.284 -10.261 1.00 95.75 86 ALA A O 1
ATOM 629 N N . MET A 1 87 ? 14.844 -9.061 -9.921 1.00 96.12 87 MET A N 1
ATOM 630 C CA . MET A 1 87 ? 14.565 -9.549 -8.572 1.00 96.12 87 MET A CA 1
ATOM 631 C C . MET A 1 87 ? 14.128 -8.427 -7.619 1.00 96.12 87 MET A C 1
ATOM 633 O O . MET A 1 87 ? 13.171 -8.600 -6.870 1.00 96.12 87 MET A O 1
ATOM 637 N N . ILE A 1 88 ? 14.768 -7.253 -7.669 1.00 97.25 88 ILE A N 1
ATOM 638 C CA . ILE A 1 88 ? 14.381 -6.095 -6.843 1.00 97.25 88 ILE A CA 1
ATOM 639 C C . ILE A 1 88 ? 12.940 -5.658 -7.143 1.00 97.25 88 ILE A C 1
ATOM 641 O O . ILE A 1 88 ? 12.147 -5.466 -6.218 1.00 97.25 88 ILE A O 1
ATOM 645 N N . HIS A 1 89 ? 12.586 -5.524 -8.424 1.00 96.56 89 HIS A N 1
ATOM 646 C CA . HIS A 1 89 ? 11.235 -5.127 -8.818 1.00 96.56 89 HIS A CA 1
ATOM 647 C C . HIS A 1 89 ? 10.205 -6.204 -8.443 1.00 96.56 89 HIS A C 1
ATOM 649 O O . HIS A 1 89 ? 9.148 -5.882 -7.898 1.00 96.56 89 HIS A O 1
ATOM 655 N N . ALA A 1 90 ? 10.527 -7.481 -8.657 1.00 96.62 90 ALA A N 1
ATOM 656 C CA . ALA A 1 90 ? 9.652 -8.592 -8.305 1.00 96.62 90 ALA A CA 1
ATOM 657 C C . ALA A 1 90 ? 9.398 -8.685 -6.798 1.00 96.62 90 ALA A C 1
ATOM 659 O O . ALA A 1 90 ? 8.248 -8.808 -6.380 1.00 96.62 90 ALA A O 1
ATOM 660 N N . MET A 1 91 ? 10.440 -8.541 -5.975 1.00 96.38 91 MET A N 1
ATOM 661 C CA . MET A 1 91 ? 10.298 -8.536 -4.518 1.00 96.38 91 MET A CA 1
ATOM 662 C C . MET A 1 91 ? 9.383 -7.410 -4.039 1.00 96.38 91 MET A C 1
ATOM 664 O O . MET A 1 91 ? 8.517 -7.653 -3.201 1.00 96.38 91 MET A O 1
ATOM 668 N N . HIS A 1 92 ? 9.493 -6.207 -4.608 1.00 97.19 92 HIS A N 1
ATOM 669 C CA . HIS A 1 92 ? 8.550 -5.133 -4.297 1.00 97.19 92 HIS A CA 1
ATOM 670 C C . HIS A 1 92 ? 7.102 -5.517 -4.636 1.00 97.19 92 HIS A C 1
ATOM 672 O O . HIS A 1 92 ? 6.218 -5.303 -3.808 1.00 97.19 92 HIS A O 1
ATOM 678 N N . ARG A 1 93 ? 6.851 -6.139 -5.799 1.00 97.00 93 ARG A N 1
ATOM 679 C CA . ARG A 1 93 ? 5.504 -6.604 -6.185 1.00 97.00 93 ARG A CA 1
ATOM 680 C C . ARG A 1 93 ? 4.964 -7.676 -5.234 1.00 97.00 93 ARG A C 1
ATOM 682 O O . ARG A 1 93 ? 3.801 -7.600 -4.845 1.00 97.00 93 ARG A O 1
ATOM 689 N N . PHE A 1 94 ? 5.792 -8.635 -4.815 1.00 96.94 94 PHE A N 1
ATOM 690 C CA . PHE A 1 94 ? 5.378 -9.669 -3.858 1.00 96.94 94 PHE A CA 1
ATOM 691 C C . PHE A 1 94 ? 5.065 -9.092 -2.478 1.00 96.94 94 PHE A C 1
ATOM 693 O O . PHE A 1 94 ? 4.028 -9.420 -1.899 1.00 96.94 94 PHE A O 1
ATOM 700 N N . VAL A 1 95 ? 5.912 -8.190 -1.971 1.00 97.75 95 VAL A N 1
ATOM 701 C CA . VAL A 1 95 ? 5.644 -7.488 -0.708 1.00 97.75 95 VAL A CA 1
ATOM 702 C C . VAL A 1 95 ? 4.375 -6.642 -0.843 1.00 97.75 95 VAL A C 1
ATOM 704 O O . VAL A 1 95 ? 3.530 -6.684 0.044 1.00 97.75 95 VAL A O 1
ATOM 707 N N . ALA A 1 96 ? 4.175 -5.943 -1.965 1.00 98.06 96 ALA A N 1
ATOM 708 C CA . ALA A 1 96 ? 2.965 -5.160 -2.213 1.00 98.06 96 ALA A CA 1
ATOM 709 C C . ALA A 1 96 ? 1.698 -6.027 -2.183 1.00 98.06 96 ALA A C 1
ATOM 711 O O . ALA A 1 96 ? 0.720 -5.650 -1.540 1.00 98.06 96 ALA A O 1
ATOM 712 N N . ALA A 1 97 ? 1.727 -7.206 -2.810 1.00 97.75 97 ALA A N 1
ATOM 713 C CA . ALA A 1 97 ? 0.615 -8.152 -2.776 1.00 97.75 97 ALA A CA 1
ATOM 714 C C . ALA A 1 97 ? 0.333 -8.654 -1.348 1.00 97.75 97 ALA A C 1
ATOM 716 O O . ALA A 1 97 ? -0.815 -8.627 -0.904 1.00 97.75 97 ALA A O 1
ATOM 717 N N . ALA A 1 98 ? 1.370 -9.043 -0.598 1.00 98.38 98 ALA A N 1
ATOM 718 C CA . ALA A 1 98 ? 1.225 -9.511 0.781 1.00 98.38 98 ALA A CA 1
ATOM 719 C C . ALA A 1 98 ? 0.645 -8.429 1.709 1.00 98.38 98 ALA A C 1
ATOM 721 O O . ALA A 1 98 ? -0.276 -8.696 2.484 1.00 98.38 98 ALA A O 1
ATOM 722 N N . ILE A 1 99 ? 1.134 -7.190 1.602 1.00 98.38 99 ILE A N 1
ATOM 723 C CA . ILE A 1 99 ? 0.614 -6.061 2.384 1.00 98.38 99 ILE A CA 1
ATOM 724 C C . ILE A 1 99 ? -0.797 -5.673 1.936 1.00 98.38 99 ILE A C 1
ATOM 726 O O . ILE A 1 99 ? -1.631 -5.341 2.777 1.00 98.38 99 ILE A O 1
ATOM 730 N N . GLY A 1 100 ? -1.113 -5.777 0.645 1.00 98.25 100 GLY A N 1
ATOM 731 C CA . GLY A 1 100 ? -2.470 -5.553 0.157 1.00 98.25 100 GLY A CA 1
ATOM 732 C C . GLY A 1 100 ? -3.481 -6.540 0.746 1.00 98.25 100 GLY A C 1
ATOM 733 O O . GLY A 1 100 ? -4.555 -6.128 1.188 1.00 98.25 100 GLY A O 1
ATOM 734 N N . LEU A 1 101 ? -3.112 -7.823 0.847 1.00 98.62 101 LEU A N 1
ATOM 735 C CA . LEU A 1 101 ? -3.919 -8.841 1.531 1.00 98.62 101 LEU A CA 1
ATOM 736 C C . LEU A 1 101 ? -4.059 -8.551 3.030 1.00 98.62 101 LEU A C 1
ATOM 738 O O . LEU A 1 101 ? -5.155 -8.676 3.575 1.00 98.62 101 LEU A O 1
ATOM 742 N N . LEU A 1 102 ? -2.982 -8.118 3.692 1.00 98.50 102 LEU A N 1
ATOM 743 C CA . LEU A 1 102 ? -3.017 -7.722 5.102 1.00 98.50 102 LEU A CA 1
ATOM 744 C C . LEU A 1 102 ? -3.985 -6.554 5.345 1.00 98.50 102 LEU A C 1
ATOM 746 O O . LEU A 1 102 ? -4.781 -6.605 6.281 1.00 98.50 102 LEU A O 1
ATOM 750 N N . ILE A 1 103 ? -3.959 -5.523 4.498 1.00 98.31 103 ILE A N 1
ATOM 751 C CA . ILE A 1 103 ? -4.885 -4.384 4.595 1.00 98.31 103 ILE A CA 1
ATOM 752 C C . ILE A 1 103 ? -6.324 -4.831 4.301 1.00 98.31 103 ILE A C 1
ATOM 754 O O . ILE A 1 103 ? -7.247 -4.416 5.002 1.00 98.31 103 ILE A O 1
ATOM 758 N N . GLY A 1 104 ? -6.527 -5.732 3.335 1.00 98.38 104 GLY A N 1
ATOM 759 C CA . GLY A 1 104 ? -7.831 -6.361 3.104 1.00 98.38 104 GLY A CA 1
ATOM 760 C C . GLY A 1 104 ? -8.343 -7.112 4.336 1.00 98.38 104 GLY A C 1
ATOM 761 O O . GLY A 1 104 ? -9.510 -6.979 4.707 1.00 98.38 104 GLY A O 1
ATOM 762 N N . TYR A 1 105 ? -7.462 -7.828 5.036 1.00 98.31 105 TYR A N 1
ATOM 763 C CA . TYR A 1 105 ? -7.798 -8.500 6.290 1.00 98.31 105 TYR A CA 1
ATOM 764 C C . TYR A 1 105 ? -8.123 -7.511 7.422 1.00 98.31 105 TYR A C 1
ATOM 766 O O . TYR A 1 105 ? -9.085 -7.735 8.158 1.00 98.31 105 TYR A O 1
ATOM 774 N N . VAL A 1 106 ? -7.405 -6.385 7.535 1.00 97.19 106 VAL A N 1
ATOM 775 C CA . VAL A 1 106 ? -7.758 -5.292 8.465 1.00 97.19 106 VAL A CA 1
ATOM 776 C C . VAL A 1 106 ? -9.162 -4.766 8.169 1.00 97.19 106 VAL A C 1
ATOM 778 O O . VAL A 1 106 ? -9.970 -4.645 9.088 1.00 97.19 106 VAL A O 1
ATOM 781 N N . ALA A 1 107 ? -9.478 -4.492 6.902 1.00 97.25 107 ALA A N 1
ATOM 782 C CA . ALA A 1 107 ? -10.789 -3.991 6.500 1.00 97.25 107 ALA A CA 1
ATOM 783 C C . ALA A 1 107 ? -11.914 -4.994 6.809 1.00 97.25 107 ALA A C 1
ATOM 785 O O . ALA A 1 107 ? -12.956 -4.610 7.346 1.00 97.25 107 ALA A O 1
ATOM 786 N N . LEU A 1 108 ? -11.678 -6.286 6.555 1.00 97.31 108 LEU A N 1
ATOM 787 C CA . LEU A 1 108 ? -12.606 -7.360 6.908 1.00 97.31 108 LEU A CA 1
ATOM 788 C C . LEU A 1 108 ? -12.831 -7.436 8.424 1.00 97.31 108 LEU A C 1
ATOM 790 O O . LEU A 1 108 ? -13.976 -7.483 8.873 1.00 97.31 108 LEU A O 1
ATOM 794 N N . ARG A 1 109 ? -11.757 -7.399 9.224 1.00 95.56 109 ARG A N 1
ATOM 795 C CA . ARG A 1 109 ? -11.856 -7.422 10.691 1.00 95.56 109 ARG A CA 1
ATOM 796 C C . ARG A 1 109 ? -12.561 -6.188 11.234 1.00 95.56 109 ARG A C 1
ATOM 798 O O . ARG A 1 109 ? -13.402 -6.336 12.113 1.00 95.56 109 ARG A O 1
ATOM 805 N N . ALA A 1 110 ? -12.296 -5.005 10.680 1.00 93.94 110 ALA A N 1
ATOM 806 C CA . ALA A 1 110 ? -13.021 -3.789 11.037 1.00 93.94 110 ALA A CA 1
ATOM 807 C C . ALA A 1 110 ? -14.527 -3.975 10.804 1.00 93.94 110 ALA A C 1
ATOM 809 O O . ALA A 1 110 ? -15.330 -3.730 11.702 1.00 93.94 110 ALA A O 1
ATOM 810 N N . TRP A 1 111 ? -14.916 -4.491 9.636 1.00 93.81 111 TRP A N 1
ATOM 811 C CA . TRP A 1 111 ? -16.321 -4.738 9.315 1.00 93.81 111 TRP A CA 1
ATOM 812 C C . TRP A 1 111 ? -16.968 -5.830 10.182 1.00 93.81 111 TRP A C 1
ATOM 814 O O . TRP A 1 111 ? -18.160 -5.759 10.459 1.00 93.81 111 TRP A O 1
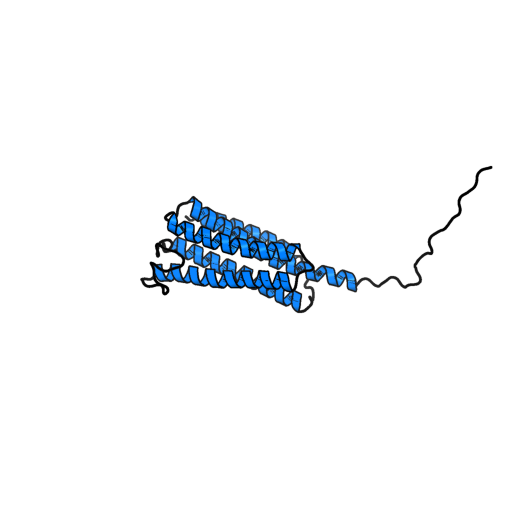ATOM 824 N N . GLN A 1 112 ? -16.217 -6.825 10.650 1.00 92.94 112 GLN A N 1
ATOM 825 C CA . GLN A 1 112 ? -16.757 -7.891 11.501 1.00 92.94 112 GLN A CA 1
ATOM 826 C C . GLN A 1 112 ? -16.868 -7.485 12.975 1.00 92.94 112 GLN A C 1
ATOM 828 O O . GLN A 1 112 ? -17.866 -7.805 13.615 1.00 92.94 112 GLN A O 1
ATOM 833 N N . THR A 1 113 ? -15.867 -6.790 13.522 1.00 88.56 113 THR A N 1
ATOM 834 C CA . THR A 1 113 ? -15.758 -6.573 14.976 1.00 88.56 113 THR A CA 1
ATOM 835 C C . THR A 1 113 ? -16.002 -5.128 15.404 1.00 88.56 113 THR A C 1
ATOM 837 O O . THR A 1 113 ? -16.315 -4.891 16.566 1.00 88.56 113 THR A O 1
ATOM 840 N N . GLN A 1 114 ? -15.883 -4.155 14.493 1.00 86.19 114 GLN A N 1
ATOM 841 C CA . GLN A 1 114 ? -15.960 -2.717 14.797 1.00 86.19 114 GLN A CA 1
ATOM 842 C C . GLN A 1 114 ? -17.218 -2.042 14.224 1.00 86.19 114 GLN A C 1
ATOM 844 O O . GLN A 1 114 ? -17.248 -0.832 14.035 1.00 86.19 114 GLN A O 1
ATOM 849 N N . GLN A 1 115 ? -18.290 -2.803 13.975 1.00 86.25 115 GLN A N 1
ATOM 850 C CA . GLN A 1 115 ? -19.536 -2.327 13.342 1.00 86.25 115 GLN A CA 1
ATOM 851 C C . GLN A 1 115 ? -20.207 -1.142 14.055 1.00 86.25 115 GLN A C 1
ATOM 853 O O . GLN A 1 115 ? -20.911 -0.350 13.428 1.00 86.25 115 GLN A O 1
ATOM 858 N N . HIS A 1 116 ? -19.984 -1.022 15.364 1.00 84.56 116 HIS A N 1
ATOM 859 C CA . HIS A 1 116 ? -20.493 0.071 16.188 1.00 84.56 116 HIS A CA 1
ATOM 860 C C . HIS A 1 116 ? -19.836 1.419 15.846 1.00 84.56 116 HIS A C 1
ATOM 862 O O . HIS A 1 116 ? -20.466 2.463 16.015 1.00 84.56 116 HIS A O 1
ATOM 868 N N . ASP A 1 117 ? -18.608 1.404 15.316 1.00 83.38 117 ASP A N 1
ATOM 869 C CA . ASP A 1 117 ? -17.877 2.584 14.856 1.00 83.38 117 ASP A CA 1
ATOM 870 C C . ASP A 1 117 ? -17.854 2.629 13.319 1.00 83.38 117 ASP A C 1
ATOM 872 O O . ASP A 1 117 ? -16.943 2.144 12.641 1.00 83.38 117 ASP A O 1
ATOM 876 N N . ARG A 1 118 ? -18.896 3.245 12.748 1.00 86.69 118 ARG A N 1
ATOM 877 C CA . ARG A 1 118 ? -19.046 3.392 11.290 1.00 86.69 118 ARG A CA 1
ATOM 878 C C . ARG A 1 118 ? -17.888 4.153 10.650 1.00 86.69 118 ARG A C 1
ATOM 880 O O . ARG A 1 118 ? -17.579 3.896 9.485 1.00 86.69 118 ARG A O 1
ATOM 887 N N . VAL A 1 119 ? -17.263 5.080 11.377 1.00 84.56 119 VAL A N 1
ATOM 888 C CA . VAL A 1 119 ? -16.127 5.847 10.859 1.00 84.56 119 VAL A CA 1
ATOM 889 C C . VAL A 1 119 ? -14.943 4.908 10.687 1.00 84.56 119 VAL A C 1
ATOM 891 O O . VAL A 1 119 ? -14.411 4.838 9.580 1.00 84.56 119 VAL A O 1
ATOM 894 N N . LEU A 1 120 ? -14.599 4.127 11.718 1.00 87.06 120 LEU A N 1
ATOM 895 C CA . LEU A 1 120 ? -13.485 3.172 11.690 1.00 87.06 120 LEU A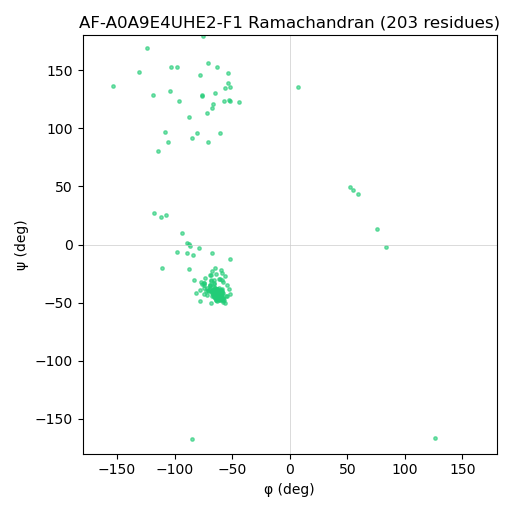 CA 1
ATOM 896 C 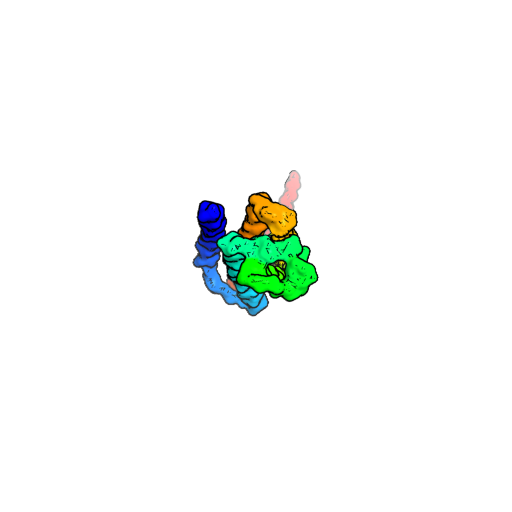C . LEU A 1 120 ? -13.629 2.125 10.574 1.00 87.06 120 LEU A C 1
ATOM 898 O O . LEU A 1 120 ? -12.659 1.831 9.867 1.00 87.06 120 LEU A O 1
ATOM 902 N N . VAL A 1 121 ? -14.841 1.603 10.370 1.00 90.88 121 VAL A N 1
ATOM 903 C CA . VAL A 1 121 ? -15.141 0.684 9.259 1.00 90.88 121 VAL A CA 1
ATOM 904 C C . VAL A 1 121 ? -14.952 1.378 7.910 1.00 90.88 121 VAL A C 1
ATOM 906 O O . VAL A 1 121 ? -14.262 0.847 7.040 1.00 90.88 121 VAL A O 1
ATOM 909 N N . THR A 1 122 ? -15.507 2.582 7.742 1.00 90.00 122 THR A N 1
ATOM 910 C CA . THR A 1 122 ? -15.421 3.337 6.481 1.00 90.00 122 THR A CA 1
ATOM 911 C C . THR A 1 122 ? -13.976 3.659 6.117 1.00 90.00 122 THR A C 1
ATOM 913 O O . THR A 1 122 ? -13.575 3.429 4.978 1.00 90.00 122 THR A O 1
ATOM 916 N N . VAL A 1 123 ? -13.167 4.141 7.067 1.00 88.12 123 VAL A N 1
ATOM 917 C CA . VAL A 1 123 ? -11.760 4.471 6.787 1.00 88.12 123 VAL A CA 1
ATOM 918 C C . VAL A 1 123 ? -10.917 3.224 6.508 1.00 88.12 123 VAL A C 1
ATOM 920 O O . VAL A 1 123 ? -10.014 3.283 5.678 1.00 88.12 123 VAL A O 1
ATOM 923 N N . SER A 1 124 ? -11.243 2.081 7.123 1.00 93.75 124 SER A N 1
ATOM 924 C CA . SER A 1 124 ? -10.555 0.806 6.867 1.00 93.75 124 SER A CA 1
ATOM 925 C C . SER A 1 124 ? -10.901 0.240 5.482 1.00 93.75 124 SER A C 1
ATOM 927 O O . SER A 1 124 ? -10.017 -0.223 4.763 1.00 93.75 124 SER A O 1
ATOM 929 N N . LEU A 1 125 ? -12.167 0.338 5.059 1.00 95.38 125 LEU A N 1
ATOM 930 C CA . LEU A 1 125 ? -12.591 -0.009 3.695 1.00 95.38 125 LEU A CA 1
ATOM 931 C C . LEU A 1 125 ? -11.989 0.943 2.653 1.00 95.38 125 LEU A C 1
ATOM 933 O O . LEU A 1 125 ? -11.537 0.494 1.600 1.00 95.38 125 LEU A O 1
ATOM 937 N N . ALA A 1 126 ? -11.925 2.243 2.955 1.00 93.00 126 ALA A N 1
ATOM 938 C CA . ALA A 1 126 ? -11.273 3.229 2.097 1.00 93.00 126 ALA A CA 1
ATOM 939 C C . ALA A 1 126 ? -9.770 2.944 1.936 1.00 93.00 126 ALA A C 1
ATOM 941 O O . ALA A 1 126 ? -9.249 3.058 0.828 1.00 93.00 126 ALA A O 1
ATOM 942 N N . ALA A 1 127 ? -9.080 2.511 3.000 1.00 94.88 127 ALA A N 1
ATOM 943 C CA . ALA A 1 127 ? -7.684 2.077 2.918 1.00 94.88 127 ALA A CA 1
ATOM 944 C C . ALA A 1 127 ? -7.514 0.899 1.947 1.00 94.88 127 ALA A C 1
ATOM 946 O O . ALA A 1 127 ? -6.628 0.920 1.094 1.00 94.88 127 ALA A O 1
ATOM 947 N N . PHE A 1 128 ? -8.396 -0.101 2.016 1.00 97.81 128 PHE A N 1
ATOM 948 C CA . PHE A 1 128 ? -8.361 -1.223 1.078 1.00 97.81 128 PHE A CA 1
ATOM 949 C C . PHE A 1 128 ? -8.657 -0.790 -0.366 1.00 97.81 128 PHE A C 1
ATOM 951 O O . PHE A 1 128 ? -7.943 -1.189 -1.284 1.00 97.81 128 PHE A O 1
ATOM 958 N N . ALA A 1 129 ? -9.636 0.092 -0.584 1.00 97.19 129 ALA A N 1
ATOM 959 C CA . ALA A 1 129 ? -9.898 0.654 -1.911 1.00 97.19 129 ALA A CA 1
ATOM 960 C C . ALA A 1 129 ? -8.679 1.416 -2.471 1.00 97.19 129 ALA A C 1
ATOM 962 O O . ALA A 1 129 ? -8.348 1.281 -3.651 1.00 97.19 129 ALA A O 1
ATOM 963 N N . LEU A 1 130 ? -7.965 2.161 -1.621 1.00 93.69 130 LEU A N 1
ATOM 964 C CA . LEU A 1 130 ? -6.730 2.849 -1.999 1.00 93.69 130 LEU A CA 1
ATOM 965 C C . LEU A 1 130 ? -5.595 1.887 -2.354 1.00 93.69 130 LEU A C 1
ATOM 967 O O . LEU A 1 130 ? -4.832 2.203 -3.258 1.00 93.69 130 LEU A O 1
ATOM 971 N N . VAL A 1 131 ? -5.489 0.717 -1.719 1.00 97.69 131 VAL A N 1
ATOM 972 C CA . VAL A 1 131 ? -4.527 -0.327 -2.128 1.00 97.69 131 VAL A CA 1
ATOM 973 C C . VAL A 1 131 ? -4.797 -0.793 -3.557 1.00 97.69 131 VAL A C 1
ATOM 975 O O . VAL A 1 131 ? -3.862 -0.933 -4.346 1.00 97.69 131 VAL A O 1
ATOM 978 N N . LEU A 1 132 ? -6.065 -1.015 -3.912 1.00 97.75 132 LEU A N 1
ATOM 979 C CA . LEU A 1 132 ? -6.426 -1.424 -5.270 1.00 97.75 132 LEU A CA 1
ATOM 980 C C . LEU A 1 132 ? -6.062 -0.327 -6.274 1.00 97.75 132 LEU A C 1
ATOM 982 O O . LEU A 1 132 ? -5.411 -0.599 -7.281 1.00 97.75 132 LEU A O 1
ATOM 986 N N . LEU A 1 133 ? -6.398 0.927 -5.958 1.00 97.00 133 LEU A N 1
ATOM 987 C CA . LEU A 1 133 ? -6.001 2.076 -6.771 1.00 97.00 133 LEU A CA 1
ATOM 988 C C . LEU A 1 133 ? -4.471 2.194 -6.889 1.00 97.00 133 LEU A C 1
ATOM 990 O O . LEU A 1 133 ? -3.954 2.433 -7.978 1.00 97.00 133 LEU A O 1
ATOM 994 N N . GLN A 1 134 ? -3.740 1.970 -5.797 1.00 97.44 134 GLN A N 1
ATOM 995 C CA . GLN A 1 134 ? -2.280 1.990 -5.761 1.00 97.44 134 GLN A CA 1
ATOM 996 C C . GLN A 1 134 ? -1.675 0.946 -6.703 1.00 97.44 134 GLN A C 1
ATOM 998 O O . GLN A 1 134 ? -0.689 1.247 -7.377 1.00 97.44 134 GLN A O 1
ATOM 1003 N N . ALA A 1 135 ? -2.265 -0.251 -6.787 1.00 97.31 135 ALA A N 1
ATOM 1004 C CA . ALA A 1 135 ? -1.831 -1.292 -7.716 1.00 97.31 135 ALA A CA 1
ATOM 1005 C C . ALA A 1 135 ? -2.000 -0.848 -9.178 1.00 97.31 135 ALA A C 1
ATOM 1007 O O . ALA A 1 135 ? -1.060 -0.977 -9.963 1.00 97.31 135 ALA A O 1
ATOM 1008 N N . PHE A 1 136 ? -3.139 -0.238 -9.528 1.00 97.19 136 PHE A N 1
ATOM 1009 C CA . PHE A 1 136 ? -3.367 0.301 -10.874 1.00 97.19 136 PHE A CA 1
ATOM 1010 C C . PHE A 1 136 ? -2.418 1.450 -11.218 1.00 97.19 136 PHE A C 1
ATOM 1012 O O . PHE A 1 136 ? -1.845 1.470 -12.304 1.00 97.19 136 PHE A O 1
ATOM 1019 N N . VAL A 1 137 ? -2.193 2.388 -10.295 1.00 96.62 137 VAL A N 1
ATOM 1020 C CA . VAL A 1 137 ? -1.237 3.485 -10.514 1.00 96.62 137 VAL A CA 1
ATOM 1021 C C . VAL A 1 137 ? 0.207 2.958 -10.548 1.00 96.62 137 VAL A C 1
ATOM 1023 O O . VAL A 1 137 ? 1.051 3.485 -11.272 1.00 96.62 137 VAL A O 1
ATOM 1026 N N . GLY A 1 138 ? 0.505 1.879 -9.823 1.00 96.75 138 GLY A N 1
ATOM 1027 C CA . GLY A 1 138 ? 1.770 1.148 -9.928 1.00 96.75 138 GLY A CA 1
ATOM 1028 C C . GLY A 1 138 ? 1.966 0.527 -11.312 1.00 96.75 138 GLY A C 1
ATOM 1029 O O . GLY A 1 138 ? 3.020 0.708 -11.914 1.00 96.75 138 GLY A O 1
ATOM 1030 N N . ALA A 1 139 ? 0.938 -0.120 -11.864 1.00 96.38 139 ALA A N 1
ATOM 1031 C CA . ALA A 1 139 ? 0.960 -0.633 -13.234 1.00 96.38 139 ALA A CA 1
ATOM 1032 C C . ALA A 1 139 ? 1.099 0.499 -14.268 1.00 96.38 139 ALA A C 1
ATOM 1034 O O . ALA A 1 139 ? 1.886 0.390 -15.209 1.00 96.38 139 ALA A O 1
ATOM 1035 N N . ALA A 1 140 ? 0.427 1.633 -14.040 1.00 96.50 140 ALA A N 1
ATOM 1036 C CA . ALA A 1 140 ? 0.538 2.811 -14.893 1.00 96.50 140 ALA A CA 1
ATOM 1037 C C . ALA A 1 140 ? 1.979 3.332 -14.996 1.00 96.50 140 ALA A C 1
ATOM 1039 O O . ALA A 1 140 ? 2.369 3.786 -16.063 1.00 96.50 140 ALA A O 1
ATOM 1040 N N . ASN A 1 141 ? 2.802 3.206 -13.947 1.00 96.75 141 ASN A N 1
ATOM 1041 C CA . ASN A 1 141 ? 4.221 3.573 -14.018 1.00 96.75 141 ASN A CA 1
ATOM 1042 C C . ASN A 1 141 ? 5.005 2.753 -15.055 1.00 96.75 141 ASN A C 1
ATOM 1044 O O . ASN A 1 141 ? 5.963 3.263 -15.629 1.00 96.75 141 ASN A O 1
ATOM 1048 N N . ILE A 1 142 ? 4.605 1.509 -15.315 1.00 95.94 142 ILE A N 1
ATOM 1049 C CA . ILE A 1 142 ? 5.217 0.669 -16.351 1.00 95.94 142 ILE A CA 1
ATOM 1050 C C . ILE A 1 142 ? 4.699 1.101 -17.725 1.00 95.94 142 ILE A C 1
ATOM 1052 O O . ILE A 1 142 ? 5.492 1.357 -18.630 1.00 95.94 142 ILE A O 1
ATOM 1056 N N . TRP A 1 143 ? 3.379 1.257 -17.865 1.00 95.88 143 TRP A N 1
ATOM 1057 C CA . TRP A 1 143 ? 2.738 1.600 -19.139 1.00 95.88 143 TRP A CA 1
ATOM 1058 C C . TRP A 1 143 ? 3.107 2.991 -19.659 1.00 95.88 143 TRP A C 1
ATOM 1060 O O . TRP A 1 143 ? 3.217 3.179 -20.868 1.00 95.88 143 TRP A O 1
ATOM 1070 N N . THR A 1 144 ? 3.333 3.956 -18.767 1.00 95.94 144 THR A N 1
ATOM 1071 C CA . THR A 1 144 ? 3.739 5.323 -19.132 1.00 95.94 144 THR A CA 1
ATOM 1072 C C . THR A 1 144 ? 5.253 5.525 -19.123 1.00 95.94 144 THR A C 1
ATOM 1074 O O . THR A 1 144 ? 5.719 6.658 -19.226 1.00 95.94 144 THR A O 1
ATOM 1077 N N . LEU A 1 145 ? 6.040 4.448 -18.994 1.00 95.94 145 LEU A N 1
ATOM 1078 C CA . LEU A 1 145 ? 7.507 4.498 -18.972 1.00 95.94 145 LEU A CA 1
ATOM 1079 C C . LEU A 1 145 ? 8.051 5.459 -17.901 1.00 95.94 145 LEU A C 1
ATOM 1081 O O . LEU A 1 145 ? 8.957 6.257 -18.149 1.00 95.94 145 LEU A O 1
ATOM 1085 N N . LEU A 1 146 ? 7.506 5.358 -16.686 1.00 93.31 146 LEU A N 1
ATOM 1086 C CA . LEU A 1 146 ? 7.843 6.200 -15.539 1.00 93.31 146 LEU A CA 1
ATOM 1087 C C . LEU A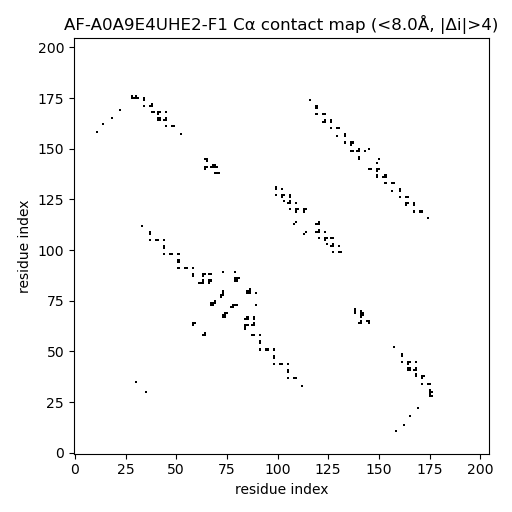 1 146 ? 7.591 7.692 -15.804 1.00 93.31 146 LEU A C 1
ATOM 1089 O O . LEU A 1 146 ? 8.401 8.546 -15.426 1.00 93.31 146 LEU A O 1
ATOM 1093 N N . GLU A 1 147 ? 6.463 8.048 -16.414 1.00 93.88 147 GLU A N 1
ATOM 1094 C CA . GLU A 1 147 ? 6.074 9.453 -16.539 1.00 93.88 147 GLU A CA 1
ATOM 1095 C C . GLU A 1 147 ? 6.074 10.145 -15.153 1.00 93.88 147 GLU A C 1
ATOM 1097 O O . GLU A 1 147 ? 5.658 9.543 -14.154 1.00 93.88 147 GLU A O 1
ATOM 1102 N N . PRO A 1 148 ? 6.555 11.401 -15.033 1.00 91.62 148 PRO A N 1
ATOM 1103 C CA . PRO A 1 148 ? 6.577 12.116 -13.756 1.00 91.62 148 PRO A CA 1
ATOM 1104 C C . PRO A 1 148 ? 5.220 12.159 -13.041 1.00 91.62 148 PRO A C 1
ATOM 1106 O O . PRO A 1 148 ? 5.181 12.005 -11.821 1.00 91.62 148 PRO A O 1
ATOM 1109 N N . ALA A 1 149 ? 4.120 12.310 -13.787 1.00 87.06 149 ALA A N 1
ATOM 1110 C CA . ALA A 1 149 ? 2.769 12.337 -13.233 1.00 87.06 149 ALA A CA 1
ATOM 1111 C C . ALA A 1 149 ? 2.380 10.997 -12.585 1.00 87.06 149 ALA A C 1
ATOM 1113 O O . ALA A 1 149 ? 1.943 10.980 -11.435 1.00 87.06 149 ALA A O 1
ATOM 1114 N N . ALA A 1 150 ? 2.611 9.871 -13.270 1.00 90.50 150 ALA A N 1
ATOM 1115 C CA . ALA A 1 150 ? 2.323 8.534 -12.743 1.00 90.50 150 ALA A CA 1
ATOM 1116 C C . ALA A 1 150 ? 3.165 8.208 -11.497 1.00 90.50 150 ALA A C 1
ATOM 1118 O O . ALA A 1 150 ? 2.651 7.659 -10.518 1.00 90.50 150 ALA A O 1
ATOM 1119 N N . ARG A 1 151 ? 4.444 8.609 -11.488 1.00 92.00 151 ARG A N 1
ATOM 1120 C CA . ARG A 1 151 ? 5.328 8.446 -10.321 1.00 92.00 151 ARG A CA 1
ATOM 1121 C C . ARG A 1 151 ? 4.867 9.279 -9.132 1.00 92.00 151 ARG A C 1
ATOM 1123 O O . ARG A 1 151 ? 4.819 8.774 -8.010 1.00 92.00 151 ARG A O 1
ATOM 1130 N N . ALA A 1 152 ? 4.527 10.545 -9.371 1.00 87.38 152 ALA A N 1
ATOM 1131 C CA . ALA A 1 152 ? 4.046 11.446 -8.331 1.00 87.38 152 ALA A CA 1
ATOM 1132 C C . ALA A 1 152 ? 2.714 10.962 -7.745 1.00 87.38 152 ALA A C 1
ATOM 1134 O O . ALA A 1 152 ? 2.574 10.912 -6.524 1.00 87.38 152 ALA A O 1
ATOM 1135 N N . ALA A 1 153 ? 1.775 10.539 -8.597 1.00 89.38 153 ALA A N 1
ATOM 1136 C CA . ALA A 1 153 ? 0.502 9.969 -8.170 1.00 89.38 153 ALA A CA 1
ATOM 1137 C C . ALA A 1 153 ? 0.706 8.712 -7.313 1.00 89.38 153 ALA A C 1
ATOM 1139 O O . ALA A 1 153 ? 0.108 8.596 -6.245 1.00 89.38 153 ALA A O 1
ATOM 1140 N N . HIS A 1 154 ? 1.602 7.811 -7.730 1.00 95.00 154 HIS A N 1
ATOM 1141 C CA . HIS A 1 154 ? 1.911 6.597 -6.975 1.00 95.00 154 HIS A CA 1
ATOM 1142 C C . HIS A 1 154 ? 2.478 6.905 -5.584 1.00 95.00 154 HIS A C 1
ATOM 1144 O O . HIS A 1 154 ? 2.078 6.291 -4.596 1.00 95.00 154 HIS A O 1
ATOM 1150 N N . LEU A 1 155 ? 3.387 7.880 -5.482 1.00 92.44 155 LEU A N 1
ATOM 1151 C CA . LEU A 1 155 ? 3.944 8.299 -4.196 1.00 92.44 155 LEU A CA 1
ATOM 1152 C C . LEU A 1 155 ? 2.893 8.986 -3.313 1.00 92.44 155 LEU A C 1
ATOM 1154 O O . LEU A 1 155 ? 2.807 8.691 -2.122 1.00 92.44 155 LEU A O 1
ATOM 1158 N N . ALA A 1 156 ? 2.086 9.882 -3.882 1.00 87.25 156 ALA A N 1
ATOM 1159 C CA . ALA A 1 156 ? 1.053 10.605 -3.145 1.00 87.25 156 ALA A CA 1
ATOM 1160 C C . ALA A 1 156 ? 0.013 9.647 -2.547 1.00 87.25 156 ALA A C 1
ATOM 1162 O O . ALA A 1 156 ? -0.323 9.751 -1.366 1.00 87.25 156 ALA A O 1
ATOM 1163 N N . LEU A 1 157 ? -0.442 8.673 -3.336 1.00 90.00 157 LEU A N 1
ATOM 1164 C CA . LEU A 1 157 ? -1.372 7.643 -2.881 1.00 90.00 157 LEU A CA 1
ATOM 1165 C C . LEU A 1 157 ? -0.747 6.724 -1.820 1.00 90.00 157 LEU A C 1
ATOM 1167 O O . LEU A 1 157 ? -1.422 6.405 -0.842 1.00 90.00 157 LEU A O 1
ATOM 1171 N N . ALA A 1 158 ? 0.540 6.372 -1.937 1.00 94.00 158 ALA A N 1
ATOM 1172 C CA . ALA A 1 158 ? 1.246 5.613 -0.898 1.00 94.00 158 ALA A CA 1
ATOM 1173 C C . ALA A 1 158 ? 1.257 6.352 0.451 1.00 94.00 158 ALA A C 1
ATOM 1175 O O . ALA A 1 158 ? 0.959 5.761 1.490 1.00 94.00 158 ALA A O 1
ATOM 1176 N N . VAL A 1 159 ? 1.565 7.655 0.436 1.00 90.38 159 VAL A N 1
ATOM 1177 C CA . VAL A 1 159 ? 1.571 8.497 1.644 1.00 90.38 159 VAL A CA 1
ATOM 1178 C C . VAL A 1 159 ? 0.162 8.629 2.224 1.00 90.38 159 VAL A C 1
ATOM 1180 O O . VAL A 1 159 ? -0.006 8.527 3.441 1.00 90.38 159 VAL A O 1
ATOM 1183 N N . ALA A 1 160 ? -0.856 8.810 1.379 1.00 87.00 160 ALA A N 1
ATOM 1184 C CA . ALA A 1 160 ? -2.247 8.890 1.819 1.00 87.00 160 ALA A CA 1
ATOM 1185 C C . ALA A 1 160 ? -2.709 7.580 2.478 1.00 87.00 160 ALA A C 1
ATOM 1187 O O . ALA A 1 160 ? -3.257 7.606 3.581 1.00 87.00 160 ALA A O 1
ATOM 1188 N N . LEU A 1 161 ? -2.423 6.436 1.849 1.00 93.75 161 LEU A N 1
ATOM 1189 C CA . LEU A 1 161 ? -2.726 5.112 2.389 1.00 93.75 161 LEU A CA 1
ATOM 1190 C C . LEU A 1 161 ? -2.057 4.895 3.750 1.00 93.75 161 LEU A C 1
ATOM 1192 O O . LEU A 1 161 ? -2.722 4.512 4.712 1.00 93.75 161 LEU A O 1
ATOM 1196 N N . TRP A 1 162 ? -0.755 5.171 3.854 1.00 94.81 162 TRP A N 1
ATOM 1197 C CA . TRP A 1 162 ? -0.036 5.029 5.117 1.00 94.81 162 TRP A CA 1
ATOM 1198 C C . TRP A 1 162 ? -0.604 5.943 6.211 1.00 94.81 162 TRP A C 1
ATOM 1200 O O . TRP A 1 162 ? -0.822 5.496 7.337 1.00 94.81 162 TRP A O 1
ATOM 1210 N N . SER A 1 163 ? -0.933 7.190 5.867 1.00 86.12 163 SER A N 1
ATOM 1211 C CA . SER A 1 163 ? -1.558 8.141 6.796 1.00 86.12 163 SER A CA 1
ATOM 1212 C C . SER A 1 163 ? -2.908 7.638 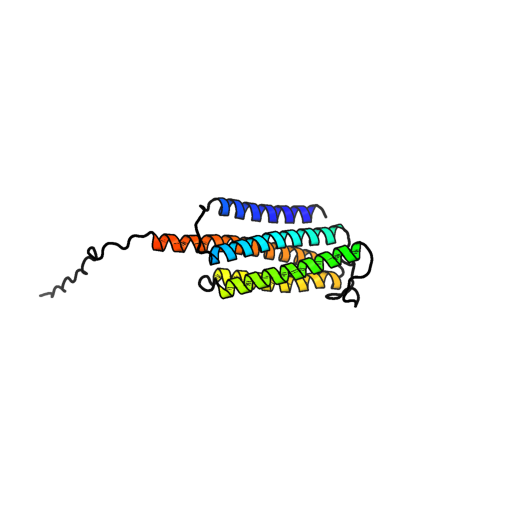7.310 1.00 86.12 163 SER A C 1
ATOM 1214 O O . SER A 1 163 ? -3.201 7.757 8.501 1.00 86.12 163 SER A O 1
ATOM 1216 N N . ILE A 1 164 ? -3.716 7.022 6.442 1.00 88.38 164 ILE A N 1
ATOM 1217 C CA . ILE A 1 164 ? -4.985 6.403 6.839 1.00 88.38 164 ILE A CA 1
ATOM 1218 C C . ILE A 1 164 ? -4.738 5.219 7.775 1.00 88.38 164 ILE A C 1
ATOM 1220 O O . ILE A 1 164 ? -5.423 5.115 8.787 1.00 88.38 164 ILE A O 1
ATOM 1224 N N . MET A 1 165 ? -3.744 4.367 7.509 1.00 93.25 165 MET A N 1
ATOM 1225 C CA . MET A 1 165 ? -3.414 3.238 8.391 1.00 93.25 165 MET A CA 1
ATOM 1226 C C . MET A 1 165 ? -2.954 3.687 9.787 1.00 93.25 165 MET A C 1
ATOM 1228 O O . MET A 1 165 ? -3.346 3.091 10.797 1.00 93.25 165 MET A O 1
ATOM 1232 N N . VAL A 1 166 ? -2.181 4.773 9.866 1.00 89.25 166 VAL A N 1
ATOM 1233 C CA . VAL A 1 166 ? -1.854 5.427 11.144 1.00 89.25 166 VAL A CA 1
ATOM 1234 C C . VAL A 1 166 ? -3.131 5.936 11.819 1.00 89.25 166 VAL A C 1
ATOM 1236 O O . VAL A 1 166 ? -3.349 5.666 13.000 1.00 89.25 166 VAL A O 1
ATOM 1239 N N . GLY A 1 167 ? -4.020 6.594 11.069 1.00 84.62 167 GLY A N 1
ATOM 1240 C CA . GLY A 1 167 ? -5.325 7.036 11.561 1.00 84.62 167 GLY A CA 1
ATOM 1241 C C . GLY A 1 167 ? -6.167 5.894 12.139 1.00 84.62 167 GLY A C 1
ATOM 1242 O O . GLY A 1 167 ? -6.621 5.995 13.276 1.00 84.62 167 GLY A O 1
ATOM 1243 N N . VAL A 1 168 ? -6.321 4.783 11.411 1.00 88.12 168 VAL A N 1
ATOM 1244 C CA . VAL A 1 168 ? -7.040 3.571 11.857 1.00 88.12 168 VAL A CA 1
ATOM 1245 C C . VAL A 1 168 ? -6.475 3.059 13.181 1.00 88.12 168 VAL A C 1
ATOM 1247 O O . VAL A 1 168 ? -7.236 2.765 14.103 1.00 88.12 168 VAL A O 1
ATOM 1250 N N . THR A 1 169 ? -5.146 3.021 13.308 1.00 87.81 169 THR A N 1
ATOM 1251 C CA . THR A 1 169 ? -4.471 2.610 14.547 1.00 87.81 169 THR A CA 1
ATOM 1252 C C . THR A 1 169 ? -4.856 3.520 15.717 1.00 87.81 169 THR A C 1
ATOM 1254 O O . THR A 1 169 ? -5.212 3.034 16.789 1.00 87.81 169 THR A O 1
ATOM 1257 N N . LEU A 1 170 ? -4.855 4.840 15.513 1.00 82.12 170 LEU A N 1
ATOM 1258 C CA . LEU A 1 170 ? -5.185 5.822 16.552 1.00 82.12 170 LEU A CA 1
ATOM 1259 C C . LEU A 1 170 ? -6.674 5.855 16.918 1.00 82.12 170 LEU A C 1
ATOM 1261 O O . LEU A 1 170 ? -7.015 6.021 18.088 1.00 82.12 170 LEU A O 1
ATOM 1265 N N . PHE A 1 171 ? -7.578 5.696 15.953 1.00 76.94 171 PHE A N 1
ATOM 1266 C CA . PHE A 1 171 ? -9.014 5.641 16.241 1.00 76.94 171 PHE A CA 1
ATOM 1267 C C . PHE A 1 171 ? -9.388 4.360 16.995 1.00 76.94 171 PHE A C 1
ATOM 1269 O O . PHE A 1 171 ? -10.193 4.422 17.926 1.00 76.94 171 PHE A O 1
ATOM 1276 N N . ALA A 1 172 ? -8.720 3.239 16.703 1.00 77.31 172 ALA A N 1
ATOM 1277 C CA . ALA A 1 172 ? -8.858 2.011 17.485 1.00 77.31 172 ALA A CA 1
ATOM 1278 C C . ALA A 1 172 ? -8.436 2.192 18.962 1.00 77.31 172 ALA A C 1
ATOM 1280 O O . ALA A 1 172 ? -9.014 1.564 19.850 1.00 77.31 172 ALA A O 1
ATOM 1281 N N . HIS A 1 173 ? -7.487 3.092 19.262 1.00 66.44 173 HIS A N 1
ATOM 1282 C CA . HIS A 1 173 ? -7.156 3.446 20.651 1.00 66.44 173 HIS A CA 1
ATOM 1283 C C . HIS A 1 173 ? -8.324 4.144 21.373 1.00 66.44 173 HIS A C 1
ATOM 1285 O O . HIS A 1 173 ? -8.615 3.800 22.517 1.00 66.44 173 HIS A O 1
ATOM 1291 N N . ARG A 1 174 ? -9.041 5.065 20.712 1.00 62.00 174 ARG A N 1
ATOM 1292 C CA . ARG A 1 174 ? -10.109 5.876 21.339 1.00 62.00 174 ARG A CA 1
ATOM 1293 C C . ARG A 1 174 ? -11.407 5.122 21.611 1.00 62.00 174 ARG A C 1
ATOM 1295 O O . ARG A 1 174 ? -12.056 5.383 22.621 1.00 62.00 174 ARG A O 1
ATOM 1302 N N . ALA A 1 175 ? -11.789 4.175 20.752 1.00 55.75 175 ALA A N 1
ATOM 1303 C CA . ALA A 1 175 ? -12.994 3.356 20.959 1.00 55.75 175 ALA A CA 1
ATOM 1304 C C . ALA A 1 175 ? -12.952 2.572 22.289 1.00 55.75 175 ALA A C 1
ATOM 1306 O O . ALA A 1 175 ? -13.980 2.262 22.894 1.00 55.75 175 ALA A O 1
ATOM 1307 N N . THR A 1 176 ? -11.740 2.319 22.781 1.00 53.88 176 THR A N 1
ATOM 1308 C CA . THR A 1 176 ? -11.490 1.658 24.058 1.00 53.88 176 THR A CA 1
ATOM 1309 C C . THR A 1 176 ? -11.773 2.573 25.262 1.00 53.88 176 THR A C 1
ATOM 1311 O O . THR A 1 176 ? -12.273 2.108 26.285 1.00 53.88 176 THR A O 1
ATOM 1314 N N . GLU A 1 177 ? -11.537 3.883 25.136 1.00 48.84 177 GLU A N 1
ATOM 1315 C CA . GLU A 1 177 ? -11.679 4.864 26.225 1.00 48.84 177 GLU A CA 1
ATOM 1316 C C . GLU A 1 177 ? -13.150 5.141 26.588 1.00 48.84 177 GLU A C 1
ATOM 1318 O O . GLU A 1 177 ? -13.515 5.156 27.764 1.00 48.84 177 GLU A O 1
ATOM 1323 N N . GLY A 1 178 ? -14.029 5.295 25.589 1.00 47.19 178 GLY A N 1
ATOM 1324 C CA . GLY A 1 178 ? -15.433 5.682 25.808 1.00 47.19 178 GLY A CA 1
ATOM 1325 C C . GLY A 1 178 ? -16.291 4.633 26.532 1.00 47.19 178 GLY A C 1
ATOM 1326 O O . GLY A 1 178 ? -17.301 4.974 27.154 1.00 47.19 178 GLY A O 1
ATOM 1327 N N . SER A 1 179 ? -15.882 3.363 26.488 1.00 46.94 179 SER A N 1
ATOM 1328 C CA . SER A 1 179 ? -16.604 2.258 27.132 1.00 46.94 179 SER A CA 1
ATOM 1329 C C . SER A 1 179 ? -16.370 2.216 28.648 1.00 46.94 179 SER A C 1
ATOM 1331 O O . SER A 1 179 ? -17.290 1.904 29.404 1.00 46.94 179 SER A O 1
ATOM 1333 N N . MET A 1 180 ? -15.183 2.614 29.119 1.00 46.94 180 MET A N 1
ATOM 1334 C CA . MET A 1 180 ? -14.873 2.657 30.554 1.00 46.94 180 MET A CA 1
ATOM 1335 C C . MET A 1 180 ? -15.534 3.826 31.277 1.00 46.94 180 MET A C 1
ATOM 1337 O O . MET A 1 180 ? -16.013 3.667 32.399 1.00 46.94 180 MET A O 1
ATOM 1341 N N . THR A 1 181 ? -15.630 4.994 30.635 1.00 52.62 181 THR A N 1
ATOM 1342 C CA . THR A 1 181 ? -16.279 6.168 31.244 1.00 5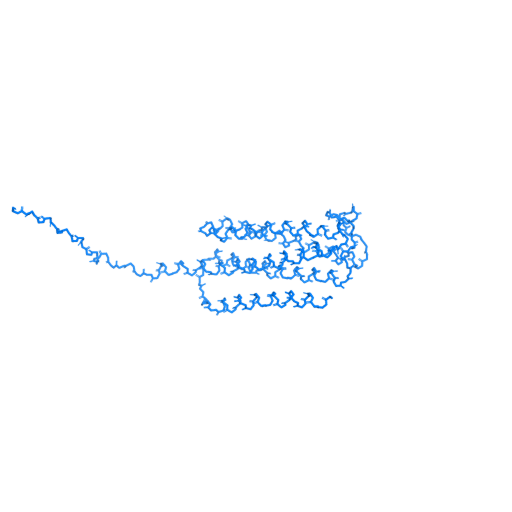2.62 181 THR A CA 1
ATOM 1343 C C . THR A 1 181 ? -17.774 5.937 31.496 1.00 52.62 181 THR A C 1
ATOM 1345 O O . THR A 1 181 ? -18.348 6.551 32.394 1.00 52.62 181 THR A O 1
ATOM 1348 N N . ARG A 1 182 ? -18.418 5.036 30.737 1.00 50.28 182 ARG A N 1
ATOM 1349 C CA . ARG A 1 182 ? -19.814 4.630 30.970 1.00 50.28 182 ARG A CA 1
ATOM 1350 C C . ARG A 1 182 ? -19.984 3.664 32.142 1.00 50.28 182 ARG A C 1
ATOM 1352 O O . ARG A 1 182 ? -21.001 3.753 32.813 1.00 50.28 182 ARG A O 1
ATOM 1359 N N . LEU A 1 183 ? -19.024 2.773 32.388 1.00 57.25 183 LEU A N 1
ATOM 1360 C CA . LEU A 1 183 ? -19.106 1.767 33.459 1.00 57.25 183 LEU A CA 1
ATOM 1361 C C . LEU A 1 183 ? -18.595 2.281 34.815 1.00 57.25 183 LEU A C 1
ATOM 1363 O O . LEU A 1 183 ? -18.972 1.744 35.849 1.00 57.25 183 LEU A O 1
ATOM 1367 N N . GLY A 1 184 ? -17.772 3.335 34.821 1.00 48.03 184 GLY A N 1
ATOM 1368 C CA . GLY A 1 184 ? -17.274 3.981 36.041 1.00 48.03 184 GLY A CA 1
ATOM 1369 C C . GLY A 1 184 ? -18.176 5.080 36.613 1.00 48.03 184 GLY A C 1
ATOM 1370 O O . GLY A 1 184 ? -17.813 5.691 37.616 1.00 48.03 184 GLY A O 1
ATOM 1371 N N . ARG A 1 185 ? -19.328 5.376 35.994 1.00 48.44 185 ARG A N 1
ATOM 1372 C CA . ARG A 1 185 ? -20.286 6.334 36.555 1.00 48.44 185 ARG A CA 1
ATOM 1373 C C . ARG A 1 185 ? -21.222 5.564 37.497 1.00 48.44 185 ARG A C 1
ATOM 1375 O O . ARG A 1 185 ? -22.012 4.772 36.988 1.00 48.44 185 ARG A O 1
ATOM 1382 N N . PRO A 1 186 ? -21.153 5.747 38.830 1.00 51.75 186 PRO A N 1
ATOM 1383 C CA . PRO A 1 186 ? -22.152 5.160 39.712 1.00 51.75 186 PRO A CA 1
ATOM 1384 C C . PRO A 1 186 ? -23.529 5.660 39.267 1.00 51.75 186 PRO A C 1
ATOM 1386 O O . PRO A 1 186 ? -23.742 6.870 39.151 1.00 51.75 186 PRO A O 1
ATOM 1389 N N . GLU A 1 187 ? -24.438 4.732 38.962 1.00 59.03 187 GLU A N 1
ATOM 1390 C CA . GLU A 1 187 ? -25.858 5.050 38.819 1.00 59.03 187 GLU A CA 1
ATOM 1391 C C . GLU A 1 187 ? -26.271 5.809 40.089 1.00 59.03 187 GLU A C 1
ATOM 1393 O O . GLU A 1 187 ? -26.024 5.307 41.195 1.00 59.03 187 GLU A O 1
ATOM 1398 N N . PRO A 1 188 ? -26.826 7.031 39.982 1.00 59.31 188 PRO A N 1
ATOM 1399 C CA . PRO A 1 188 ? -27.317 7.723 41.159 1.00 59.31 188 PRO A CA 1
ATOM 1400 C C . PRO A 1 188 ? -28.336 6.806 41.847 1.00 59.31 188 PRO A C 1
ATOM 1402 O O . PRO A 1 188 ? -29.168 6.202 41.160 1.00 59.31 188 PRO A O 1
ATOM 1405 N N . PRO A 1 189 ? -28.266 6.645 43.182 1.00 61.09 189 PRO A N 1
ATOM 1406 C CA . PRO A 1 189 ? -29.157 5.742 43.889 1.00 61.09 189 PRO A CA 1
ATOM 1407 C C . PRO A 1 189 ? -30.606 6.057 43.513 1.00 61.09 189 PRO A C 1
ATOM 1409 O O . PRO A 1 189 ? -31.012 7.220 43.473 1.00 61.09 189 PRO A O 1
ATOM 1412 N N . VAL A 1 190 ? -31.379 5.001 43.246 1.00 64.00 190 VAL A N 1
ATOM 1413 C CA . VAL A 1 190 ? -32.765 5.025 42.734 1.00 64.00 190 VAL A CA 1
ATOM 1414 C C . VAL A 1 190 ? -33.716 5.925 43.557 1.00 64.00 190 VAL A C 1
ATOM 1416 O O . VAL A 1 190 ? -34.791 6.275 43.081 1.00 64.00 190 VAL A O 1
ATOM 1419 N N . GLY A 1 191 ? -33.305 6.377 44.747 1.00 57.69 191 GLY A N 1
ATOM 1420 C CA . GLY A 1 191 ? -34.035 7.294 45.625 1.00 57.69 191 GLY A CA 1
ATOM 1421 C C . GLY A 1 191 ? -33.851 8.806 45.398 1.00 57.69 191 GLY A C 1
ATOM 1422 O O . GLY A 1 191 ? -34.487 9.564 46.118 1.00 57.69 191 GLY A O 1
ATOM 1423 N N . LEU A 1 192 ? -33.031 9.273 44.444 1.00 57.12 192 LEU A N 1
ATOM 1424 C CA . LEU A 1 192 ? -32.868 10.715 44.136 1.00 57.12 192 LEU A CA 1
ATOM 1425 C C . LEU A 1 192 ? -33.523 11.142 42.810 1.00 57.12 192 LEU A C 1
ATOM 1427 O O . LEU A 1 192 ? -33.113 12.118 42.184 1.00 57.12 192 LEU A O 1
ATOM 1431 N N . ARG A 1 193 ? -34.545 10.415 42.351 1.00 58.22 193 ARG A N 1
ATOM 1432 C CA . ARG A 1 193 ? -35.434 10.935 41.306 1.00 58.22 193 ARG A CA 1
ATOM 1433 C C . ARG A 1 193 ? -36.439 11.857 41.983 1.00 58.22 193 ARG A C 1
ATOM 1435 O O . ARG A 1 193 ? -37.423 11.376 42.537 1.00 58.22 193 ARG A O 1
ATOM 1442 N N . GLU A 1 194 ? -36.172 13.162 41.975 1.00 63.72 194 GLU A N 1
ATOM 1443 C CA . GLU A 1 194 ? -37.191 14.148 42.340 1.00 63.72 194 GLU A CA 1
ATOM 1444 C C . GLU A 1 194 ? -38.451 13.883 41.498 1.00 63.72 194 GLU A C 1
ATOM 1446 O O . GLU A 1 194 ? -38.361 13.813 40.266 1.00 63.72 194 GLU A O 1
ATOM 1451 N N . PRO A 1 195 ? -39.623 13.678 42.121 1.00 51.91 195 PRO A N 1
ATOM 1452 C CA . PRO A 1 195 ? -40.858 13.552 41.372 1.00 51.91 195 PRO A CA 1
ATOM 1453 C C . PRO A 1 195 ? -41.139 14.887 40.681 1.00 51.91 195 PRO A C 1
ATOM 1455 O O . PRO A 1 195 ? -41.078 15.948 41.300 1.00 51.91 195 PRO A O 1
ATOM 1458 N N . ALA A 1 196 ? -41.431 14.810 39.382 1.00 58.03 196 ALA A N 1
ATOM 1459 C CA . ALA A 1 196 ? -41.801 15.941 38.547 1.00 58.03 196 ALA A CA 1
ATOM 1460 C C . ALA A 1 196 ? -42.814 16.843 39.270 1.00 58.03 196 ALA A C 1
ATOM 1462 O O . ALA A 1 196 ? -43.883 16.387 39.683 1.00 58.03 196 ALA A O 1
ATOM 1463 N N . GLN A 1 197 ? -42.457 18.120 39.424 1.00 56.97 197 GLN A N 1
ATOM 1464 C CA . GLN A 1 197 ? -43.342 19.162 39.928 1.00 56.97 197 GLN A CA 1
ATOM 1465 C C . GLN A 1 197 ? -44.553 19.289 38.995 1.00 56.97 1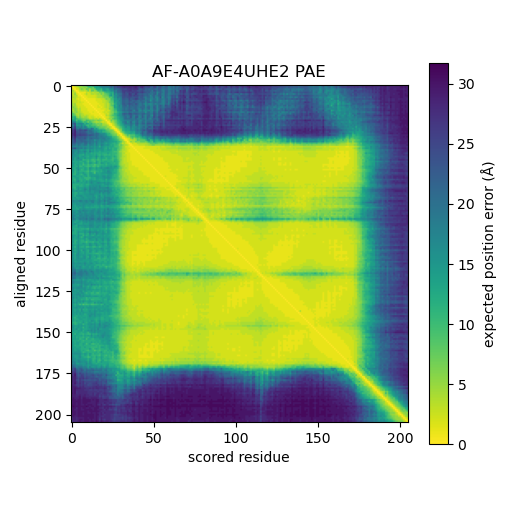97 GLN A C 1
ATOM 1467 O O . GLN A 1 197 ? -44.510 19.975 37.979 1.00 56.97 197 GLN A O 1
ATOM 1472 N N . ASN A 1 198 ? -45.646 18.618 39.352 1.00 57.72 198 ASN A N 1
ATOM 1473 C CA . ASN A 1 198 ? -46.975 18.920 38.841 1.00 57.72 198 ASN A CA 1
ATOM 1474 C C . ASN A 1 198 ? -47.568 20.048 39.695 1.00 57.72 198 ASN A C 1
ATOM 1476 O O . ASN A 1 198 ? -48.209 19.787 40.713 1.00 57.72 198 ASN A O 1
ATOM 1480 N N . SER A 1 199 ? -47.379 21.301 39.282 1.00 56.66 199 SER A N 1
ATOM 1481 C CA . SER A 1 199 ? -48.140 22.448 39.792 1.00 56.66 199 SER A CA 1
ATOM 1482 C C . SER A 1 199 ? -49.125 22.958 38.729 1.00 56.66 199 SER A C 1
ATOM 1484 O O . SER A 1 199 ? -48.782 23.665 37.791 1.00 56.66 199 SER A O 1
ATOM 1486 N N . VAL A 1 200 ? -50.359 22.473 38.896 1.00 63.38 200 VAL A N 1
ATOM 1487 C CA . VAL A 1 200 ? -51.703 23.036 38.640 1.00 63.38 200 VAL A CA 1
ATOM 1488 C C . VAL A 1 200 ? -51.807 24.395 37.900 1.00 63.38 200 VAL A C 1
ATOM 1490 O O . VAL A 1 200 ? -51.153 25.358 38.297 1.00 63.38 200 VAL A O 1
ATOM 1493 N N . PRO A 1 201 ? -52.726 24.542 36.916 1.00 57.72 201 PRO A N 1
ATOM 1494 C CA . PRO A 1 201 ? -53.020 25.824 36.275 1.00 57.72 201 PRO A CA 1
ATOM 1495 C C . PRO A 1 201 ? -53.884 26.723 37.176 1.00 57.72 201 PRO A C 1
ATOM 1497 O O . PRO A 1 201 ? -54.948 26.316 37.644 1.00 57.72 201 PRO A O 1
ATOM 1500 N N . ALA A 1 202 ? -53.453 27.967 37.386 1.00 57.75 202 ALA A N 1
ATOM 1501 C CA . ALA A 1 202 ? -54.272 28.997 38.018 1.00 57.75 202 ALA A CA 1
ATOM 1502 C C . ALA A 1 202 ? -55.387 29.438 37.052 1.00 57.75 202 ALA A C 1
ATOM 1504 O O . ALA A 1 202 ? -55.110 30.016 36.001 1.00 57.75 202 ALA A O 1
ATOM 1505 N N . GLN A 1 203 ? -56.645 29.147 37.396 1.00 57.81 203 GLN A N 1
ATOM 1506 C CA . GLN A 1 203 ? -57.810 29.721 36.722 1.00 57.81 203 GLN A CA 1
ATOM 1507 C C . GLN A 1 203 ? -58.007 31.166 37.197 1.00 57.81 203 GLN A C 1
ATOM 1509 O O . GLN A 1 203 ? -58.031 31.431 38.398 1.00 57.81 203 GLN A O 1
ATOM 1514 N N . GLY A 1 204 ? -58.103 32.083 36.234 1.00 62.62 204 GLY A N 1
ATOM 1515 C CA . GLY A 1 204 ? -58.453 33.484 36.445 1.00 62.62 204 GLY A CA 1
ATOM 1516 C C . GLY A 1 204 ? -59.957 33.667 36.651 1.00 62.62 204 GLY A C 1
ATOM 1517 O O . GLY A 1 204 ? -60.761 32.926 36.086 1.00 62.62 204 GLY A O 1
ATOM 1518 N N . SER A 1 205 ? -60.276 34.647 37.493 1.00 61.66 205 SER A N 1
ATOM 1519 C CA . SER A 1 205 ? -61.596 35.203 37.819 1.00 61.66 205 SER A CA 1
ATOM 1520 C C . SER A 1 205 ? -62.303 35.852 36.639 1.00 61.66 205 SER A C 1
ATOM 1522 O O . SER A 1 205 ? -61.584 36.536 35.874 1.00 61.66 205 SER A O 1
#

Radius of gyration: 25.01 Å; Cα contacts (8 Å, |Δi|>4): 156; chains: 1; bounding box: 81×52×65 Å

Mean predicted aligned error: 12.04 Å

Secondary structure (DSSP, 8-state):
-HHHHHHHHHHHHHHHHHHHHHHTTSPP----HHHHHHHHHHHHHHHHHHHHHHHHHHHHHHTGGGS-SSSSSBTTBSS--SSHHHHHHHHHHHHHHHHHHHHHHHHHHHHHH-TT-HHHHHHHHHHHHHHHHHHHHHHHHHHTTS-HHHHHHHHHHHHHHHHHHHHHHHHHHHHHHHHHHHHSSPPPPGGG-------------

Sequence (205 aa):
MAHLALASALLALLMFLAFASWGARLPAVEGNAESTSFRNLALFAAIATFGLMLTGSYVAGSGAGLAFRDWPLFDGQLVPEGGRLAMIHAMHRFVAAAIGLLIGYVALRAWQTQQHDRVLVTVSLAAFALVLLQAFVGAANIWTLLEPAARAAHLALAVALWSIMVGVTLFAHRATEGSMTRLGRPEPPVGLREPAQNSVPAQGS

pLDDT: mean 81.25, std 17.63, range [41.12, 98.62]